Protein AF-A0A9D7GPW8-F1 (afdb_monomer_lite)

Radius of gyration: 33.9 Å; chains: 1; bounding box: 67×49×95 Å

Sequence (248 aa):
MFFQNRIELQQKDKFFIRAYATNENAGDSYDAYFTALLLERSAKGDVDWGTDYFTNYSTQGVPIIRNLPGYPTYVFDPENPDGYQQYLDSITDFLTDYTSLIDSLHNNAENYANNESVSPGQHAFYLPGTAVFDSAFNYITTHESYAEGGSKFYDKSALYHLHGEYKFTPGFMDIVVGANYRMYRPNSHGTIFSDTNDVKITNSEFGVYGGLEKRFLDSLLKINATLRVDKNENFDVLFFRPFQQCTL

Structure (mmCIF, N/CA/C/O backbone):
data_AF-A0A9D7GPW8-F1
#
_entry.id   AF-A0A9D7GPW8-F1
#
loop_
_atom_site.group_PDB
_atom_site.id
_atom_site.type_symbol
_atom_site.label_atom_id
_atom_site.label_alt_id
_atom_site.label_comp_id
_atom_site.label_asym_id
_atom_site.label_entity_id
_atom_site.label_seq_id
_atom_site.pdbx_PDB_ins_code
_atom_site.Cartn_x
_atom_site.Cartn_y
_atom_site.Cartn_z
_atom_site.occupancy
_atom_site.B_iso_or_equiv
_atom_site.auth_seq_id
_atom_site.auth_comp_id
_atom_site.auth_asym_id
_atom_site.auth_atom_id
_atom_site.pdbx_PDB_model_num
ATOM 1 N N . MET A 1 1 ? 3.030 -2.977 18.694 1.00 73.31 1 MET A N 1
ATOM 2 C CA . MET A 1 1 ? 2.789 -3.623 19.999 1.00 73.31 1 MET A CA 1
ATOM 3 C C . MET A 1 1 ? 1.343 -3.401 20.417 1.00 73.31 1 MET A C 1
ATOM 5 O O . MET A 1 1 ? 0.894 -2.265 20.454 1.00 73.31 1 MET A O 1
ATOM 9 N N . PHE A 1 2 ? 0.630 -4.485 20.712 1.00 83.38 2 PHE A N 1
ATOM 10 C CA . PHE A 1 2 ? -0.750 -4.475 21.196 1.00 83.38 2 PHE A CA 1
ATOM 11 C C . PHE A 1 2 ? -0.743 -4.864 22.674 1.00 83.38 2 PHE A C 1
ATOM 13 O O . PHE A 1 2 ? -0.135 -5.874 23.035 1.00 83.38 2 PHE A O 1
ATOM 20 N N . PHE A 1 3 ? -1.387 -4.077 23.534 1.00 87.12 3 PHE A N 1
ATOM 21 C CA . PHE A 1 3 ? -1.462 -4.370 24.962 1.00 87.12 3 PHE A CA 1
ATOM 22 C C . PHE A 1 3 ? -2.894 -4.280 25.470 1.00 87.12 3 PHE A C 1
ATOM 24 O O . PHE A 1 3 ? -3.550 -3.253 25.313 1.00 87.12 3 PHE A O 1
ATOM 31 N N . GLN A 1 4 ? -3.355 -5.339 26.136 1.00 89.12 4 GLN A N 1
ATOM 32 C CA . GLN A 1 4 ? -4.698 -5.418 26.694 1.00 89.12 4 GLN A CA 1
ATOM 33 C C . GLN A 1 4 ? -4.640 -5.708 28.194 1.00 89.12 4 GLN A C 1
ATOM 35 O O . GLN A 1 4 ? -4.184 -6.766 28.622 1.00 89.12 4 GLN A O 1
ATOM 40 N N . ASN A 1 5 ? -5.156 -4.779 28.997 1.00 90.94 5 ASN A N 1
ATOM 41 C CA . ASN A 1 5 ? -5.371 -4.978 30.429 1.00 90.94 5 ASN A CA 1
ATOM 42 C C . ASN A 1 5 ? -6.816 -5.387 30.673 1.00 90.94 5 ASN A C 1
ATOM 44 O O . ASN A 1 5 ? -7.727 -4.809 30.077 1.00 90.94 5 ASN A O 1
ATOM 48 N N . ARG A 1 6 ? -7.025 -6.331 31.594 1.00 94.50 6 ARG A N 1
ATOM 49 C CA . ARG A 1 6 ? -8.352 -6.736 32.060 1.00 94.50 6 ARG A CA 1
ATOM 50 C C . ARG A 1 6 ? -8.399 -6.735 33.580 1.00 94.50 6 ARG A C 1
ATOM 52 O O . ARG A 1 6 ? -7.598 -7.409 34.220 1.00 94.50 6 ARG A O 1
ATOM 59 N N . ILE A 1 7 ? -9.392 -6.051 34.133 1.00 94.62 7 ILE A N 1
ATOM 60 C CA . ILE A 1 7 ? -9.764 -6.129 35.547 1.00 94.62 7 ILE A CA 1
ATOM 61 C C . ILE A 1 7 ? -11.185 -6.674 35.611 1.00 94.62 7 ILE A C 1
ATOM 63 O O . ILE A 1 7 ? -12.059 -6.201 34.890 1.00 94.62 7 ILE A O 1
ATOM 67 N N . GLU A 1 8 ? -11.417 -7.678 36.450 1.00 95.75 8 GLU A N 1
ATOM 68 C CA . GLU A 1 8 ? -12.723 -8.316 36.591 1.00 95.75 8 GLU A CA 1
ATOM 69 C C . GLU A 1 8 ? -13.011 -8.630 38.057 1.00 95.75 8 GLU A C 1
ATOM 71 O O . GLU A 1 8 ? -12.199 -9.245 38.745 1.00 95.75 8 GLU A O 1
ATOM 76 N N . LEU A 1 9 ? -14.184 -8.206 38.517 1.00 96.00 9 LEU A N 1
ATOM 77 C CA . LEU A 1 9 ? -14.758 -8.564 39.803 1.00 96.00 9 LEU A CA 1
ATOM 78 C C . LEU A 1 9 ? -16.031 -9.359 39.535 1.00 96.00 9 LEU A C 1
ATOM 80 O O . LEU A 1 9 ? -16.933 -8.857 38.868 1.00 96.00 9 LEU A O 1
ATOM 84 N N . GLN A 1 10 ? -16.129 -10.575 40.066 1.00 96.56 10 GLN A N 1
ATOM 85 C CA . GLN A 1 10 ? -17.298 -11.418 39.839 1.00 96.56 10 GLN A CA 1
ATOM 86 C C . GLN A 1 10 ? -17.705 -12.218 41.070 1.00 96.56 10 GLN A C 1
ATOM 88 O O . GLN A 1 10 ? -16.871 -12.652 41.865 1.00 96.56 10 GLN A O 1
ATOM 93 N N . GLN A 1 11 ? -19.004 -12.477 41.161 1.00 95.44 11 GLN A N 1
ATOM 94 C CA . GLN A 1 11 ? -19.570 -13.537 41.973 1.00 95.44 11 GLN A CA 1
ATOM 95 C C . GLN A 1 11 ? -20.266 -14.527 41.044 1.00 95.44 11 GLN A C 1
ATOM 97 O O . GLN A 1 11 ? -21.165 -14.157 40.283 1.00 95.44 11 GLN A O 1
ATOM 102 N N . LYS A 1 12 ? -19.870 -15.798 41.152 1.00 91.69 12 LYS A N 1
ATOM 103 C CA . LYS A 1 12 ? -20.431 -16.881 40.346 1.00 91.69 12 LYS A CA 1
ATOM 104 C C . LYS A 1 12 ? -21.961 -16.885 40.437 1.00 91.69 12 LYS A C 1
ATOM 106 O O . LYS A 1 12 ? -22.516 -16.769 41.529 1.00 91.69 12 LYS A O 1
ATOM 111 N N . ASP A 1 13 ? -22.605 -16.987 39.276 1.00 86.94 13 ASP A N 1
ATOM 112 C CA . ASP A 1 13 ? -24.060 -17.056 39.103 1.00 86.94 13 ASP A CA 1
ATOM 113 C C . ASP A 1 13 ? -24.849 -15.841 39.631 1.00 86.94 13 ASP A C 1
ATOM 115 O O . ASP A 1 13 ? -26.073 -15.916 39.749 1.00 86.94 13 ASP A O 1
ATOM 119 N N . LYS A 1 14 ? -24.180 -14.715 39.932 1.00 93.56 14 LYS A N 1
ATOM 120 C CA . LYS A 1 14 ? -24.835 -13.527 40.498 1.00 93.56 14 LYS A CA 1
ATOM 121 C C . LYS A 1 14 ? -24.467 -12.220 39.815 1.00 93.56 14 LYS A C 1
ATOM 123 O O . LYS A 1 14 ? -25.369 -11.470 39.469 1.00 93.56 14 LYS A O 1
ATOM 128 N N . PHE A 1 15 ? -23.187 -11.908 39.638 1.00 96.19 15 PHE A N 1
ATOM 129 C CA . PHE A 1 15 ? -22.798 -10.673 38.955 1.00 96.19 15 PHE A CA 1
ATOM 130 C C . PHE A 1 15 ? -21.364 -10.722 38.445 1.00 96.19 15 PHE A C 1
ATOM 132 O O . PHE A 1 15 ? -20.526 -11.447 38.985 1.00 96.19 15 PHE A O 1
ATOM 139 N N . PHE A 1 16 ? -21.064 -9.867 37.474 1.00 97.25 16 PHE A N 1
ATOM 140 C CA . PHE A 1 16 ? -19.697 -9.477 37.161 1.00 97.25 16 PHE A CA 1
ATOM 141 C C . PHE A 1 16 ? -19.625 -7.992 36.816 1.00 97.25 16 PHE A C 1
ATOM 143 O O . PHE A 1 16 ? -20.585 -7.393 36.336 1.00 97.25 16 PHE A O 1
ATOM 150 N N . ILE A 1 17 ? -18.457 -7.407 37.042 1.00 96.19 17 ILE A N 1
ATOM 151 C CA . ILE A 1 17 ? -18.047 -6.109 36.520 1.00 96.19 17 ILE A CA 1
ATOM 152 C C . ILE A 1 17 ? -16.662 -6.310 35.930 1.00 96.19 17 ILE A C 1
ATOM 154 O O . ILE A 1 17 ? -15.763 -6.809 36.607 1.00 96.19 17 ILE A O 1
ATOM 158 N N . ARG A 1 18 ? -16.478 -5.919 34.674 1.00 96.19 18 ARG A N 1
ATOM 159 C CA . ARG A 1 18 ? -15.200 -6.029 33.982 1.00 96.19 18 ARG A CA 1
ATOM 160 C C . ARG A 1 18 ? -14.845 -4.747 33.261 1.00 96.19 18 ARG A C 1
ATOM 162 O O . ARG A 1 18 ? -15.696 -4.120 32.635 1.00 96.19 18 ARG A O 1
ATOM 169 N N . ALA A 1 19 ? -13.573 -4.401 33.321 1.00 95.56 19 ALA A N 1
ATOM 170 C CA . ALA A 1 19 ? -12.991 -3.290 32.602 1.00 95.56 19 ALA A CA 1
ATOM 171 C C . ALA A 1 19 ? -11.830 -3.793 31.746 1.00 95.56 19 ALA A C 1
ATOM 173 O O . ALA A 1 19 ? -11.003 -4.590 32.198 1.00 95.56 19 ALA A O 1
ATOM 174 N N . TYR A 1 20 ? -11.769 -3.297 30.519 1.00 93.56 20 TYR A N 1
ATOM 175 C CA . TYR A 1 20 ? -10.702 -3.533 29.571 1.00 93.56 20 TYR A CA 1
ATOM 176 C C . TYR A 1 20 ? -10.107 -2.217 29.113 1.00 93.56 20 TYR A C 1
ATOM 178 O O . TYR A 1 20 ? -10.838 -1.267 28.829 1.00 93.56 20 TYR A O 1
ATOM 186 N N . ALA A 1 21 ? -8.788 -2.199 28.981 1.00 93.19 21 ALA A N 1
ATOM 187 C CA . ALA A 1 21 ? -8.069 -1.141 28.296 1.00 93.19 21 ALA A CA 1
ATOM 188 C C . ALA A 1 21 ? -7.142 -1.788 27.275 1.00 93.19 21 ALA A C 1
ATOM 190 O O . ALA A 1 21 ? -6.208 -2.500 27.652 1.00 93.19 21 ALA A O 1
ATOM 191 N N . THR A 1 22 ? -7.425 -1.544 26.005 1.00 91.81 22 THR A N 1
ATOM 192 C CA . THR A 1 22 ? -6.611 -1.980 24.877 1.00 91.81 22 THR A CA 1
ATOM 193 C C . THR A 1 22 ? -5.880 -0.766 24.340 1.00 91.81 22 THR A C 1
ATOM 195 O O . THR A 1 22 ? -6.509 0.256 24.087 1.00 91.81 22 THR A O 1
ATOM 198 N N . ASN A 1 23 ? -4.565 -0.862 24.201 1.00 91.31 23 ASN A N 1
ATOM 199 C CA . ASN A 1 23 ? -3.745 0.176 23.597 1.00 91.31 23 ASN A CA 1
ATOM 200 C C . ASN A 1 23 ? -2.962 -0.441 22.447 1.00 91.31 23 ASN A C 1
ATOM 202 O O . ASN A 1 23 ? -2.364 -1.513 22.593 1.00 91.31 23 ASN A O 1
ATOM 206 N N . GLU A 1 24 ? -2.961 0.261 21.330 1.00 86.69 24 GLU A N 1
ATOM 207 C CA . GLU A 1 24 ? -2.242 -0.099 20.122 1.00 86.69 24 GLU A CA 1
ATOM 208 C C . GLU A 1 24 ? -1.081 0.873 19.937 1.00 86.69 24 GLU A C 1
ATOM 210 O O . GLU A 1 24 ? -1.129 2.026 20.363 1.00 86.69 24 GLU A O 1
ATOM 215 N N . ASN A 1 25 ? 0.024 0.367 19.401 1.00 88.38 25 ASN A N 1
ATOM 216 C CA . ASN A 1 25 ? 1.180 1.171 19.040 1.00 88.38 25 ASN A CA 1
ATOM 217 C C . ASN A 1 25 ? 1.844 0.544 17.815 1.00 88.38 25 ASN A C 1
ATOM 219 O O . ASN A 1 25 ? 2.437 -0.530 17.936 1.00 88.38 25 ASN A O 1
ATOM 223 N N . ALA A 1 26 ? 1.768 1.190 16.657 1.00 84.50 26 ALA A N 1
ATOM 224 C CA . ALA A 1 26 ? 2.384 0.699 15.425 1.00 84.50 26 ALA A CA 1
ATOM 225 C C . ALA A 1 26 ? 3.922 0.612 15.498 1.00 84.50 26 ALA A C 1
ATOM 227 O O . ALA A 1 26 ? 4.522 -0.156 14.749 1.00 84.50 26 ALA A O 1
ATOM 228 N N . GL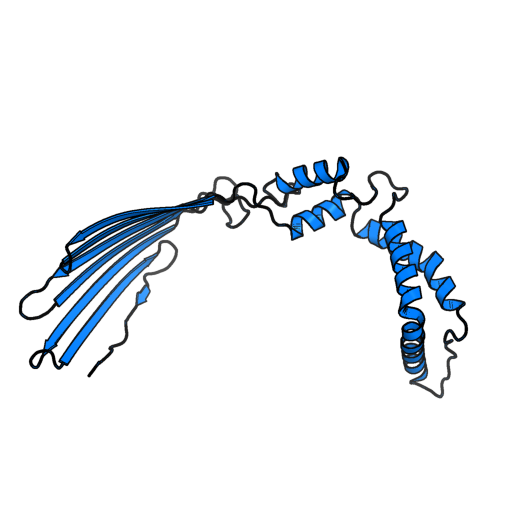Y A 1 27 ? 4.572 1.318 16.429 1.00 86.88 27 GLY A N 1
ATOM 229 C CA . GLY A 1 27 ? 6.032 1.365 16.518 1.00 86.88 27 GLY A CA 1
ATOM 230 C C . GLY A 1 27 ? 6.649 1.916 15.230 1.00 86.88 27 GLY A C 1
ATOM 231 O O . GLY A 1 27 ? 6.203 2.948 14.735 1.00 86.88 27 GLY A O 1
ATOM 232 N N . ASP A 1 28 ? 7.633 1.198 14.691 1.00 86.25 28 ASP A N 1
ATOM 233 C CA . ASP A 1 28 ? 8.331 1.538 13.442 1.00 86.25 28 ASP A CA 1
ATOM 234 C C . ASP A 1 28 ? 7.725 0.820 12.223 1.00 86.25 28 ASP A C 1
ATOM 236 O O . ASP A 1 28 ? 8.421 0.508 11.259 1.00 86.25 28 ASP A O 1
ATOM 240 N N . SER A 1 29 ? 6.432 0.487 12.278 1.00 88.81 29 SER A N 1
ATOM 241 C CA . SER A 1 29 ? 5.749 -0.132 11.138 1.00 88.81 29 SER A CA 1
ATOM 242 C C . SER A 1 29 ? 5.638 0.858 9.979 1.00 88.81 29 SER A C 1
ATOM 244 O O . SER A 1 29 ? 5.459 2.058 10.180 1.00 88.81 29 SER A O 1
ATOM 246 N N . TYR A 1 30 ? 5.705 0.346 8.757 1.00 89.75 30 TYR A N 1
ATOM 247 C CA . TYR A 1 30 ? 5.574 1.114 7.521 1.00 89.75 30 TYR A CA 1
ATOM 248 C C . TYR A 1 30 ? 4.927 0.246 6.440 1.00 89.75 30 TYR A C 1
ATOM 250 O O . TYR A 1 30 ? 4.894 -0.984 6.552 1.00 89.75 30 TYR A O 1
ATOM 258 N N . ASP A 1 31 ? 4.409 0.880 5.393 1.00 88.75 31 ASP A N 1
ATOM 259 C CA . ASP A 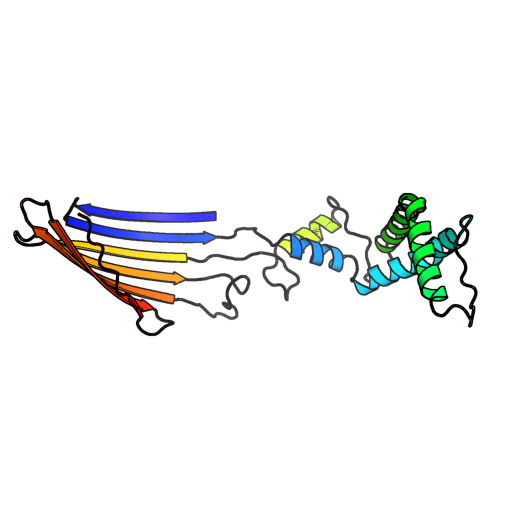1 31 ? 3.854 0.173 4.242 1.00 88.75 31 ASP A CA 1
ATOM 260 C C . ASP A 1 31 ? 4.954 -0.177 3.233 1.00 88.75 31 ASP A C 1
ATOM 262 O O . ASP A 1 31 ? 5.473 0.689 2.531 1.00 88.75 31 ASP A O 1
ATOM 266 N N . ALA A 1 32 ? 5.287 -1.465 3.138 1.00 90.00 32 ALA A N 1
ATOM 267 C CA . ALA A 1 32 ? 6.369 -1.944 2.283 1.00 90.00 32 ALA A CA 1
ATOM 268 C C . ALA A 1 32 ? 6.150 -1.676 0.781 1.00 90.00 32 ALA A C 1
ATOM 270 O O . ALA A 1 32 ? 7.125 -1.469 0.058 1.00 90.00 32 ALA A O 1
ATOM 271 N N . TYR A 1 33 ? 4.901 -1.672 0.303 1.00 88.81 33 TYR A N 1
ATOM 272 C CA . TYR A 1 33 ? 4.597 -1.402 -1.103 1.00 88.81 33 TYR A CA 1
ATOM 273 C C . TYR A 1 33 ? 4.837 0.072 -1.428 1.00 88.81 33 TYR A C 1
ATOM 275 O O . TYR A 1 33 ? 5.549 0.391 -2.381 1.00 88.81 33 TYR A O 1
ATOM 283 N N . PHE A 1 34 ? 4.320 0.975 -0.594 1.00 86.62 34 PHE A N 1
ATOM 284 C CA . PHE A 1 34 ? 4.573 2.404 -0.763 1.00 86.62 34 PHE A CA 1
ATOM 285 C C . PHE A 1 34 ? 6.049 2.752 -0.576 1.00 86.62 34 PHE A C 1
ATOM 287 O O . PHE A 1 34 ? 6.572 3.561 -1.340 1.00 86.62 34 PHE A O 1
ATOM 294 N N . THR A 1 35 ? 6.743 2.124 0.380 1.00 91.00 35 THR A N 1
ATOM 295 C CA . THR A 1 35 ? 8.191 2.306 0.538 1.00 91.00 35 THR A CA 1
ATOM 296 C C . THR A 1 35 ? 8.939 1.948 -0.744 1.00 91.00 35 THR A C 1
ATOM 298 O O . THR A 1 35 ? 9.798 2.715 -1.171 1.00 91.00 35 THR A O 1
ATOM 301 N N . ALA A 1 36 ? 8.603 0.822 -1.384 1.00 89.88 36 ALA A N 1
ATOM 302 C CA . ALA A 1 36 ? 9.244 0.402 -2.629 1.00 89.88 36 ALA A CA 1
ATOM 303 C C . ALA A 1 36 ? 9.006 1.401 -3.773 1.00 89.88 36 ALA A C 1
ATOM 305 O O . ALA A 1 36 ? 9.958 1.798 -4.440 1.00 89.88 36 ALA A O 1
ATOM 306 N N . LEU A 1 37 ? 7.767 1.873 -3.947 1.00 89.06 37 LEU A N 1
ATOM 307 C CA . LEU A 1 37 ? 7.437 2.878 -4.965 1.00 89.06 37 LEU A CA 1
ATOM 308 C C . LEU A 1 37 ? 8.163 4.208 -4.739 1.00 89.06 37 LEU A C 1
ATOM 310 O O . LEU A 1 37 ? 8.643 4.832 -5.682 1.00 89.06 37 LEU A O 1
ATOM 314 N N . LEU A 1 38 ? 8.222 4.671 -3.488 1.00 89.56 38 LEU A N 1
ATOM 315 C CA . LEU A 1 38 ? 8.910 5.914 -3.141 1.00 89.56 38 LEU A CA 1
ATOM 316 C C . LEU A 1 38 ? 10.423 5.785 -3.342 1.00 89.56 38 LEU A C 1
ATOM 318 O O . LEU A 1 38 ? 11.046 6.727 -3.822 1.00 89.56 38 LEU A O 1
ATOM 322 N N . LEU A 1 39 ? 11.003 4.622 -3.034 1.00 90.31 39 LEU A N 1
ATOM 323 C CA . LEU A 1 39 ? 12.410 4.333 -3.304 1.00 90.31 39 LEU A CA 1
ATOM 324 C C . LEU A 1 39 ? 12.719 4.383 -4.801 1.00 90.31 39 LEU A C 1
ATOM 326 O O . LEU A 1 39 ? 13.653 5.073 -5.201 1.00 90.31 39 LEU A O 1
ATOM 330 N N . GLU A 1 40 ? 11.921 3.703 -5.623 1.00 87.88 40 GLU A N 1
ATOM 331 C CA . GLU A 1 40 ? 12.071 3.701 -7.081 1.00 87.88 40 GLU A CA 1
ATOM 332 C C . GLU A 1 40 ? 12.027 5.132 -7.637 1.00 87.88 40 GLU A C 1
ATOM 334 O O . GLU A 1 40 ? 12.973 5.597 -8.278 1.00 87.88 40 GLU A O 1
ATOM 339 N N . ARG A 1 41 ? 10.983 5.878 -7.264 1.00 87.44 41 ARG A N 1
ATOM 340 C CA . ARG A 1 41 ? 10.759 7.261 -7.707 1.00 87.44 41 ARG A CA 1
ATOM 341 C C . ARG A 1 41 ? 11.791 8.254 -7.200 1.00 87.44 41 ARG A C 1
ATOM 343 O O . ARG A 1 41 ? 12.011 9.276 -7.846 1.00 87.44 41 ARG A O 1
ATOM 350 N N . SER A 1 42 ? 12.403 7.984 -6.047 1.00 86.06 42 SER A N 1
ATOM 351 C CA . SER A 1 42 ? 13.457 8.839 -5.496 1.00 86.06 42 SER A CA 1
ATOM 352 C C . SER A 1 42 ? 14.754 8.766 -6.304 1.00 86.06 42 SER A C 1
ATOM 354 O O . SER A 1 42 ? 15.484 9.754 -6.363 1.00 86.06 42 SER A O 1
ATOM 356 N N . ALA A 1 43 ? 15.017 7.634 -6.966 1.00 86.94 43 ALA A N 1
ATOM 357 C CA . ALA A 1 43 ? 16.158 7.488 -7.860 1.00 86.94 43 ALA A CA 1
ATOM 358 C C . ALA A 1 43 ? 15.883 8.125 -9.230 1.00 86.94 43 ALA A C 1
ATOM 360 O O . ALA A 1 43 ? 16.683 8.926 -9.722 1.00 86.94 43 ALA A O 1
ATOM 361 N N . LYS A 1 44 ? 14.746 7.785 -9.846 1.00 88.00 44 LYS A N 1
ATOM 362 C CA . LYS A 1 44 ? 14.335 8.303 -11.155 1.00 88.00 44 LYS A CA 1
ATOM 363 C C . LYS A 1 44 ? 12.811 8.273 -11.266 1.00 88.00 44 LYS A C 1
ATOM 365 O O . LYS A 1 44 ? 12.182 7.294 -10.884 1.00 88.00 44 LYS A O 1
ATOM 370 N N . GLY A 1 45 ? 12.210 9.336 -11.798 1.00 87.62 45 GLY A N 1
ATOM 371 C CA . GLY A 1 45 ? 10.759 9.384 -11.986 1.00 87.62 45 GLY A CA 1
ATOM 372 C C . GLY A 1 45 ? 10.273 8.404 -13.059 1.00 87.62 45 GLY A C 1
ATOM 373 O O . GLY A 1 45 ? 10.961 8.184 -14.055 1.00 87.62 45 GLY A O 1
ATOM 374 N N . ASP A 1 46 ? 9.054 7.881 -12.898 1.00 89.44 46 ASP A N 1
ATOM 375 C CA . ASP A 1 46 ? 8.449 6.862 -13.775 1.00 89.44 46 ASP A CA 1
ATOM 376 C C . ASP A 1 46 ? 8.517 7.229 -15.273 1.00 89.44 46 ASP A C 1
ATOM 378 O O . ASP A 1 46 ? 8.803 6.390 -16.126 1.00 89.44 46 ASP A O 1
ATOM 382 N N . VAL A 1 47 ? 8.265 8.503 -15.603 1.00 89.44 47 VAL A N 1
ATOM 383 C CA . VAL A 1 47 ? 8.273 9.004 -16.990 1.00 89.44 47 VAL A CA 1
ATOM 384 C C . VAL A 1 47 ? 9.678 8.972 -17.582 1.00 89.44 47 VAL A C 1
ATOM 386 O O . VAL A 1 47 ? 9.857 8.578 -18.736 1.00 89.44 47 VAL A O 1
ATOM 389 N N . ASP A 1 48 ? 10.669 9.372 -16.795 1.00 88.44 48 ASP A N 1
ATOM 390 C CA . ASP A 1 48 ? 12.058 9.425 -17.229 1.00 88.44 48 ASP A CA 1
ATOM 391 C C . ASP A 1 48 ? 12.616 8.013 -17.407 1.00 88.44 48 ASP A C 1
ATOM 393 O O . ASP A 1 48 ? 13.171 7.697 -18.459 1.00 88.44 48 ASP A O 1
ATOM 397 N N . TRP A 1 49 ? 12.385 7.137 -16.423 1.00 91.06 49 TRP A N 1
ATOM 398 C CA . TRP A 1 49 ? 12.778 5.732 -16.503 1.00 91.06 49 TRP A CA 1
ATOM 399 C C . TRP A 1 49 ? 12.129 5.043 -17.707 1.00 91.06 49 TRP A C 1
ATOM 401 O O . TRP A 1 49 ? 12.813 4.402 -18.507 1.00 91.06 49 TRP A O 1
ATOM 411 N N . GLY A 1 50 ? 10.819 5.237 -17.900 1.00 92.19 50 GLY A N 1
ATOM 412 C CA . GLY A 1 50 ? 10.089 4.673 -19.034 1.00 92.19 50 GLY A CA 1
ATOM 413 C C . GLY A 1 50 ? 10.589 5.197 -20.382 1.00 92.19 50 GLY A C 1
ATOM 414 O O . GLY A 1 50 ? 10.665 4.439 -21.350 1.00 92.19 50 GLY A O 1
ATOM 415 N N . THR A 1 51 ? 10.984 6.471 -20.446 1.00 91.50 51 THR A N 1
ATOM 416 C CA . THR A 1 51 ? 11.563 7.077 -21.653 1.00 91.50 51 THR A CA 1
ATOM 417 C C . THR A 1 51 ? 12.928 6.479 -21.978 1.00 91.50 51 THR A C 1
ATOM 419 O O . THR A 1 51 ? 13.169 6.119 -23.134 1.00 91.50 51 THR A O 1
ATOM 422 N N . ASP A 1 52 ? 13.803 6.327 -20.982 1.00 90.81 52 ASP A N 1
ATOM 423 C CA . ASP A 1 52 ? 15.120 5.704 -21.146 1.00 90.81 52 ASP A CA 1
ATOM 424 C C . ASP A 1 52 ? 14.992 4.257 -21.623 1.00 90.81 52 ASP A C 1
ATOM 426 O O . ASP A 1 52 ? 15.622 3.860 -22.610 1.00 90.81 52 ASP A O 1
ATOM 430 N N . TYR A 1 53 ? 14.125 3.493 -20.958 1.00 94.50 53 TYR A N 1
ATOM 431 C CA . TYR A 1 53 ? 13.829 2.109 -21.295 1.00 94.50 53 TYR A CA 1
ATOM 432 C C . TYR A 1 53 ? 13.335 1.986 -22.735 1.00 94.50 53 TYR A C 1
ATOM 434 O O . TYR A 1 53 ? 13.906 1.250 -23.543 1.00 94.50 53 TYR A O 1
ATOM 442 N N . PHE A 1 54 ? 12.285 2.738 -23.080 1.00 95.25 54 PHE A N 1
ATOM 443 C CA . PHE A 1 54 ? 11.671 2.682 -24.401 1.00 95.25 54 PHE A CA 1
ATOM 444 C C . PHE A 1 54 ? 12.657 3.096 -25.492 1.00 95.25 54 PHE A C 1
ATOM 446 O O . PHE A 1 54 ? 12.723 2.452 -26.541 1.00 95.25 54 PHE A O 1
ATOM 453 N N . THR A 1 55 ? 13.445 4.145 -25.246 1.00 93.62 55 THR A N 1
ATOM 454 C CA . THR A 1 55 ? 14.450 4.636 -26.192 1.00 93.62 55 THR A CA 1
ATOM 455 C C . THR A 1 55 ? 15.528 3.586 -26.427 1.00 93.62 55 THR A C 1
ATOM 457 O O . THR A 1 55 ? 15.854 3.292 -27.579 1.00 93.62 55 THR A O 1
ATOM 460 N N . ASN A 1 56 ? 16.056 2.972 -25.366 1.00 94.25 56 ASN A N 1
ATOM 461 C CA . ASN A 1 56 ? 17.059 1.923 -25.498 1.00 94.25 56 ASN A CA 1
ATOM 462 C C . ASN A 1 56 ? 16.492 0.693 -26.223 1.00 94.25 56 ASN A C 1
ATOM 464 O O . ASN A 1 56 ? 17.046 0.277 -27.241 1.00 94.25 56 ASN A O 1
ATOM 468 N N . TYR A 1 57 ? 15.341 0.177 -25.786 1.00 96.50 57 TYR A N 1
ATOM 469 C CA . TYR A 1 57 ? 14.715 -0.994 -26.401 1.00 96.50 57 TYR A CA 1
ATOM 470 C C . TYR A 1 57 ? 14.390 -0.761 -27.884 1.00 96.50 57 TYR A C 1
ATOM 472 O O . TYR A 1 57 ? 14.665 -1.611 -28.732 1.00 96.50 57 TYR A O 1
ATOM 480 N N . SER A 1 58 ? 13.870 0.418 -28.227 1.00 96.94 58 SER A N 1
ATOM 481 C CA . SER A 1 58 ? 13.519 0.767 -29.608 1.00 96.94 58 SER A CA 1
ATOM 482 C C . SER A 1 58 ? 14.739 0.962 -30.509 1.00 96.94 58 SER A C 1
ATOM 484 O O . SER A 1 58 ? 14.675 0.641 -31.694 1.00 96.94 58 SER A O 1
ATOM 486 N N . THR A 1 59 ? 15.845 1.496 -29.983 1.00 95.25 59 THR A N 1
ATOM 487 C CA . THR A 1 59 ? 17.040 1.809 -30.789 1.00 95.25 59 THR A CA 1
ATOM 488 C C . THR A 1 59 ? 18.052 0.672 -30.848 1.00 95.25 59 THR A C 1
ATOM 490 O O . THR A 1 59 ? 18.748 0.550 -31.851 1.00 95.25 59 THR A O 1
ATOM 493 N N . GLN A 1 60 ? 18.130 -0.163 -29.810 1.00 95.12 60 GLN A N 1
ATOM 494 C CA . GLN A 1 60 ? 19.075 -1.278 -29.721 1.00 95.12 60 GLN A CA 1
ATOM 495 C C . GLN A 1 60 ? 18.380 -2.630 -29.915 1.00 95.12 60 GLN A C 1
ATOM 497 O O . GLN A 1 60 ? 18.845 -3.451 -30.701 1.00 95.12 60 GLN A O 1
ATOM 502 N N . GLY A 1 61 ? 17.243 -2.857 -29.251 1.00 96.44 61 GLY A N 1
ATOM 503 C CA . GLY A 1 61 ? 16.543 -4.146 -29.257 1.00 96.44 61 GLY A CA 1
ATOM 504 C C . GLY A 1 61 ? 15.761 -4.425 -30.540 1.00 96.44 61 GLY A C 1
ATOM 505 O O . GLY A 1 61 ? 15.988 -5.436 -31.204 1.00 96.44 61 GLY A O 1
ATOM 506 N N . VAL A 1 62 ? 14.865 -3.517 -30.936 1.00 95.81 62 VAL A N 1
ATOM 507 C CA . VAL A 1 62 ? 14.000 -3.705 -32.118 1.00 95.81 62 VAL A CA 1
ATOM 508 C C . VAL A 1 62 ? 14.793 -3.993 -33.407 1.00 95.81 62 VAL A C 1
ATOM 510 O O . VAL A 1 62 ? 14.387 -4.895 -34.146 1.00 95.81 62 VAL A O 1
ATOM 513 N N . PRO A 1 63 ? 15.923 -3.317 -33.709 1.00 97.69 63 PRO A N 1
ATOM 514 C CA . PRO A 1 63 ? 16.724 -3.646 -34.888 1.00 97.69 63 PRO A CA 1
ATOM 515 C C . PRO A 1 63 ? 17.311 -5.059 -34.864 1.00 97.69 63 PRO A C 1
ATOM 517 O O . PRO A 1 63 ? 17.403 -5.687 -35.916 1.00 97.69 63 PRO A O 1
ATOM 520 N N . ILE A 1 64 ? 17.681 -5.579 -33.688 1.00 97.19 64 ILE A N 1
ATOM 521 C CA . ILE A 1 64 ? 18.171 -6.958 -33.547 1.00 97.19 64 ILE A CA 1
ATOM 522 C C . ILE A 1 64 ? 17.057 -7.935 -33.924 1.00 97.19 64 ILE A C 1
ATOM 524 O O . ILE A 1 64 ? 17.280 -8.800 -34.766 1.00 97.19 64 ILE A O 1
ATOM 528 N N . ILE A 1 65 ? 15.853 -7.750 -33.371 1.00 96.31 65 ILE A N 1
ATOM 529 C CA . ILE A 1 65 ? 14.692 -8.614 -33.639 1.00 96.31 65 ILE A CA 1
ATOM 530 C C . ILE A 1 65 ? 14.346 -8.616 -35.133 1.00 96.31 65 ILE A C 1
ATOM 532 O O . ILE A 1 65 ? 14.168 -9.675 -35.729 1.00 96.31 65 ILE A O 1
ATOM 536 N N . ARG A 1 66 ? 14.299 -7.437 -35.764 1.00 94.88 66 ARG A N 1
ATOM 537 C CA . ARG A 1 66 ? 13.957 -7.297 -37.191 1.00 94.88 66 ARG A CA 1
ATOM 538 C C . ARG A 1 66 ? 14.989 -7.903 -38.144 1.00 94.88 66 ARG A C 1
ATOM 540 O O . ARG A 1 66 ? 14.656 -8.169 -39.293 1.00 94.88 66 ARG A O 1
ATOM 547 N N . ASN A 1 67 ? 16.222 -8.105 -37.683 1.00 96.25 67 ASN A N 1
ATOM 548 C CA . ASN A 1 67 ? 17.296 -8.728 -38.457 1.00 96.25 67 ASN A CA 1
ATOM 549 C C . ASN A 1 67 ? 17.399 -10.246 -38.237 1.00 96.25 67 ASN A C 1
ATOM 551 O O . ASN A 1 67 ? 18.280 -10.885 -38.817 1.00 96.25 67 ASN A O 1
ATOM 555 N N . LEU A 1 68 ? 16.537 -10.835 -37.401 1.00 96.50 68 LEU A N 1
ATOM 556 C CA . LEU A 1 68 ? 16.540 -12.274 -37.172 1.00 96.50 68 LEU A CA 1
ATOM 557 C C . LEU A 1 68 ? 16.097 -13.041 -38.430 1.00 96.50 68 LEU A C 1
ATOM 559 O O . LEU A 1 68 ? 15.203 -12.591 -39.157 1.00 96.50 68 LEU A O 1
ATOM 563 N N . PRO A 1 69 ? 16.684 -14.223 -38.691 1.00 94.88 69 PRO A N 1
ATOM 564 C CA . PRO A 1 69 ? 16.245 -15.075 -39.787 1.00 94.88 69 PRO A CA 1
ATOM 565 C C . PRO A 1 69 ? 14.761 -15.423 -39.655 1.00 94.88 69 PRO A C 1
ATOM 567 O O . PRO A 1 69 ? 14.334 -15.923 -38.621 1.00 94.88 69 PRO A O 1
ATOM 570 N N . GLY A 1 70 ? 13.985 -15.186 -40.714 1.00 93.31 70 GLY A N 1
ATOM 571 C CA . GLY A 1 70 ? 12.560 -15.516 -40.734 1.00 93.31 70 GLY A CA 1
ATOM 572 C C . GLY A 1 70 ? 11.641 -14.478 -40.089 1.00 93.31 70 GLY A C 1
ATOM 573 O O . GLY A 1 70 ? 10.457 -14.771 -39.959 1.00 93.31 70 GLY A O 1
ATOM 574 N N . TYR A 1 71 ? 12.140 -13.284 -39.730 1.00 95.69 71 TYR A N 1
ATOM 575 C CA . TYR A 1 71 ? 11.283 -12.204 -39.234 1.00 95.69 71 TYR A CA 1
ATOM 576 C C . TYR A 1 71 ? 10.140 -11.918 -40.232 1.00 95.69 71 TYR A C 1
ATOM 578 O O . TYR A 1 71 ? 10.421 -11.603 -41.398 1.00 95.69 71 TYR A O 1
ATOM 586 N N . PRO A 1 72 ? 8.863 -12.035 -39.816 1.00 95.12 72 PRO A N 1
ATOM 587 C CA . PRO A 1 72 ? 7.732 -11.823 -40.708 1.00 95.12 72 PRO A CA 1
ATOM 588 C C . PRO A 1 72 ? 7.725 -10.414 -41.301 1.00 95.12 72 PRO A C 1
ATOM 590 O O . PRO A 1 72 ? 8.028 -9.427 -40.631 1.00 95.12 72 PRO A O 1
ATOM 593 N N . THR A 1 73 ? 7.336 -10.305 -42.569 1.00 92.44 73 THR A N 1
ATOM 594 C CA . THR A 1 73 ? 7.159 -9.016 -43.248 1.00 92.44 73 THR A CA 1
ATOM 595 C C . THR A 1 73 ? 5.731 -8.895 -43.746 1.00 92.44 73 THR A C 1
ATOM 597 O O . THR A 1 73 ? 5.142 -9.867 -44.217 1.00 92.44 73 THR A O 1
ATOM 600 N N . TYR A 1 74 ? 5.165 -7.698 -43.623 1.00 94.19 74 TYR A N 1
ATOM 601 C CA . TYR A 1 74 ? 3.824 -7.429 -44.116 1.00 94.19 74 TYR A CA 1
ATOM 602 C C . TYR A 1 74 ? 3.875 -6.965 -45.569 1.00 94.19 74 TYR A C 1
ATOM 604 O O . TYR A 1 74 ? 4.537 -5.976 -45.893 1.00 94.19 74 TYR A O 1
ATOM 612 N N . VAL A 1 75 ? 3.132 -7.654 -46.431 1.00 91.88 75 VAL A N 1
ATOM 613 C CA . VAL A 1 75 ? 2.857 -7.228 -47.804 1.00 91.88 75 VAL A CA 1
ATOM 614 C C . VAL A 1 75 ? 1.358 -6.989 -47.902 1.00 91.88 75 VAL A C 1
ATOM 616 O O . VAL A 1 75 ? 0.569 -7.886 -47.624 1.00 91.88 75 VAL A O 1
ATOM 619 N N . PHE A 1 76 ? 0.969 -5.766 -48.259 1.00 94.19 76 PHE A N 1
ATOM 620 C CA . PHE A 1 76 ? -0.440 -5.424 -48.421 1.00 94.19 76 PHE A CA 1
ATOM 621 C C . PHE A 1 76 ? -1.035 -6.170 -49.618 1.00 94.19 76 PHE A C 1
ATOM 623 O O . PHE A 1 76 ? -0.523 -6.056 -50.733 1.00 94.19 76 PHE A O 1
ATOM 630 N N . ASP A 1 77 ? -2.140 -6.869 -49.376 1.00 93.06 77 ASP A N 1
ATOM 631 C CA . ASP A 1 77 ? -2.929 -7.555 -50.390 1.00 93.06 77 ASP A CA 1
ATOM 632 C C . ASP A 1 77 ? -4.396 -7.097 -50.291 1.00 93.06 77 ASP A C 1
ATOM 634 O O . ASP A 1 77 ? -5.063 -7.394 -49.296 1.00 93.06 77 ASP A O 1
ATOM 638 N N . PRO A 1 78 ? -4.919 -6.360 -51.288 1.00 93.00 78 PRO A N 1
ATOM 639 C CA . PRO A 1 78 ? -6.299 -5.883 -51.271 1.00 93.00 78 PRO A CA 1
ATOM 640 C C . PRO A 1 78 ? -7.341 -7.008 -51.397 1.00 93.00 78 PRO A C 1
ATOM 642 O O . PRO A 1 78 ? -8.510 -6.762 -51.103 1.00 93.00 78 PRO A O 1
ATOM 645 N N . GLU A 1 79 ? -6.953 -8.214 -51.825 1.00 95.94 79 GLU A N 1
ATOM 646 C CA . GLU A 1 79 ? -7.842 -9.381 -51.919 1.00 95.94 79 GLU A CA 1
ATOM 647 C C . GLU A 1 79 ? -7.924 -10.168 -50.600 1.00 95.94 79 GLU A C 1
ATOM 649 O O . GLU A 1 79 ? -8.816 -11.002 -50.434 1.00 95.94 79 GLU A O 1
ATOM 654 N N . ASN A 1 80 ? -7.050 -9.861 -49.634 1.00 93.88 80 ASN A N 1
ATOM 655 C CA . ASN A 1 80 ? -7.017 -10.480 -48.313 1.00 93.88 80 ASN A CA 1
ATOM 656 C C . ASN A 1 80 ? -7.300 -9.445 -47.204 1.00 93.88 80 ASN A C 1
ATOM 658 O O . ASN A 1 80 ? -6.364 -8.895 -46.615 1.00 93.88 80 ASN A O 1
ATOM 662 N N . PRO A 1 81 ? -8.579 -9.184 -46.868 1.00 92.19 81 PRO A N 1
ATOM 663 C CA . PRO A 1 81 ? -8.940 -8.221 -45.824 1.00 92.19 81 PRO A CA 1
ATOM 664 C C . PRO A 1 81 ? -8.401 -8.595 -44.431 1.00 92.19 81 PRO A C 1
ATOM 666 O O . PRO A 1 81 ? -8.204 -7.704 -43.605 1.00 92.19 81 PRO A O 1
ATOM 669 N N . ASP A 1 82 ? -8.102 -9.876 -44.190 1.00 95.38 82 ASP A N 1
ATOM 670 C CA . ASP A 1 82 ? -7.561 -10.380 -42.921 1.00 95.38 82 ASP A CA 1
ATOM 671 C C . ASP A 1 82 ? -6.021 -10.418 -42.897 1.00 95.38 82 ASP A C 1
ATOM 673 O O . ASP A 1 82 ? -5.418 -10.767 -41.879 1.00 95.38 82 ASP A O 1
ATOM 677 N N . GLY A 1 83 ? -5.355 -10.044 -43.995 1.00 93.94 83 GLY A N 1
ATOM 678 C CA . GLY A 1 83 ? -3.906 -10.197 -44.154 1.00 93.94 83 GLY A CA 1
ATOM 679 C C . GLY A 1 83 ? -3.086 -9.454 -43.098 1.00 93.94 83 GLY A C 1
ATOM 680 O O . GLY A 1 83 ? -2.046 -9.945 -42.661 1.00 93.94 83 GLY A O 1
ATOM 681 N N . TYR A 1 84 ? -3.567 -8.300 -42.627 1.00 94.00 84 TYR A N 1
ATOM 682 C CA . TYR A 1 84 ? -2.908 -7.573 -41.539 1.00 94.00 84 TYR A CA 1
ATOM 683 C C . TYR A 1 84 ? -2.983 -8.330 -40.207 1.00 94.00 84 TYR A C 1
ATOM 685 O O . TYR A 1 84 ? -1.986 -8.393 -39.492 1.00 94.00 84 TYR A O 1
ATOM 693 N N . GLN A 1 85 ? -4.126 -8.949 -39.891 1.00 95.06 85 GLN A N 1
ATOM 694 C CA . GLN A 1 85 ? -4.272 -9.739 -38.668 1.00 95.06 85 GLN A CA 1
ATOM 695 C C . GLN A 1 85 ? -3.411 -11.007 -38.725 1.00 95.06 85 GLN A C 1
ATOM 697 O O . GLN A 1 85 ? -2.681 -11.278 -37.780 1.00 95.06 85 GLN A O 1
ATOM 702 N N . GLN A 1 86 ? -3.397 -11.715 -39.861 1.00 95.06 86 GLN A N 1
ATOM 703 C CA . GLN A 1 86 ? -2.523 -12.880 -40.068 1.00 95.06 86 GLN A CA 1
ATOM 704 C C . GLN A 1 86 ? -1.039 -12.523 -39.900 1.00 95.06 86 GLN A C 1
ATOM 706 O O . GLN A 1 86 ? -0.265 -13.295 -39.337 1.00 95.06 86 GLN A O 1
ATOM 711 N N . TYR A 1 87 ? -0.633 -11.332 -40.352 1.00 95.12 87 TYR A N 1
ATOM 712 C CA . TYR A 1 87 ? 0.712 -10.821 -40.108 1.00 95.12 87 TYR A CA 1
ATOM 713 C C . TYR A 1 87 ? 0.988 -10.598 -38.612 1.00 95.12 87 TYR A C 1
ATOM 715 O O . TYR A 1 87 ? 2.033 -11.035 -38.130 1.00 95.12 87 TYR A O 1
ATOM 723 N N . LEU A 1 88 ? 0.070 -9.981 -37.859 1.00 94.19 88 LEU A N 1
ATOM 724 C CA . LEU A 1 88 ? 0.222 -9.812 -36.406 1.00 94.19 88 LEU A CA 1
ATOM 725 C C . LEU A 1 88 ? 0.330 -11.158 -35.672 1.00 94.19 88 LEU A C 1
ATOM 727 O O . LEU A 1 88 ? 1.172 -11.305 -34.780 1.00 94.19 88 LEU A O 1
ATOM 731 N N . ASP A 1 89 ? -0.469 -12.143 -36.079 1.00 94.75 89 ASP A N 1
ATOM 732 C CA . ASP A 1 89 ? -0.427 -13.497 -35.524 1.00 94.75 89 ASP A CA 1
ATOM 733 C C . ASP A 1 89 ? 0.937 -14.147 -35.820 1.00 94.75 89 ASP A C 1
ATOM 735 O O . ASP A 1 89 ? 1.599 -14.644 -34.911 1.00 94.75 89 ASP A O 1
ATOM 739 N N . SER A 1 90 ? 1.441 -14.012 -37.055 1.00 95.12 90 SER A N 1
ATOM 740 C CA . SER A 1 90 ? 2.762 -14.531 -37.437 1.00 95.12 90 SER A CA 1
ATOM 741 C C . SER A 1 90 ? 3.922 -13.893 -36.664 1.00 95.12 90 SER A C 1
ATOM 743 O O . SER A 1 90 ? 4.906 -14.568 -36.369 1.00 95.12 90 SER A O 1
ATOM 745 N N . ILE A 1 91 ? 3.819 -12.606 -36.305 1.00 94.50 91 ILE A N 1
ATOM 746 C CA . ILE A 1 91 ? 4.802 -11.930 -35.447 1.00 94.50 91 ILE A CA 1
ATOM 747 C C . ILE A 1 91 ? 4.760 -12.528 -34.040 1.00 94.50 91 ILE A C 1
ATOM 749 O O . ILE A 1 91 ? 5.809 -12.781 -33.458 1.00 94.50 91 ILE A O 1
ATOM 753 N N . THR A 1 92 ? 3.568 -12.770 -33.497 1.00 92.56 92 THR A N 1
ATOM 754 C CA . THR A 1 92 ? 3.400 -13.344 -32.154 1.00 92.56 92 THR A CA 1
ATOM 755 C C . THR A 1 92 ? 3.990 -14.753 -32.075 1.00 92.56 92 THR A C 1
ATOM 757 O O . THR A 1 92 ? 4.776 -15.044 -31.168 1.00 92.56 92 THR A O 1
ATOM 760 N N . ASP A 1 93 ? 3.684 -15.597 -33.062 1.00 94.38 93 ASP A N 1
ATOM 761 C CA . ASP A 1 93 ? 4.242 -16.946 -33.171 1.00 94.38 93 ASP A CA 1
ATOM 762 C C . ASP A 1 93 ? 5.768 -16.896 -33.298 1.00 94.38 93 ASP A C 1
ATOM 764 O O . ASP A 1 93 ? 6.477 -17.546 -32.531 1.00 94.38 93 ASP A O 1
ATOM 768 N N . PHE A 1 94 ? 6.286 -16.043 -34.189 1.00 95.56 94 PHE A N 1
ATOM 769 C CA . PHE A 1 94 ? 7.723 -15.849 -34.371 1.00 95.56 94 PHE A CA 1
ATOM 770 C C . PHE A 1 94 ? 8.426 -15.445 -33.070 1.00 95.56 94 PHE A C 1
ATOM 772 O O . PHE A 1 94 ? 9.452 -16.017 -32.714 1.00 95.56 94 PHE A O 1
ATOM 779 N N . LEU A 1 95 ? 7.889 -14.468 -32.333 1.00 94.38 95 LEU A N 1
ATOM 780 C CA . LEU A 1 95 ? 8.515 -13.977 -31.102 1.00 94.38 95 LEU A CA 1
ATOM 781 C C . LEU A 1 95 ? 8.559 -15.042 -29.996 1.00 94.38 95 LEU A C 1
ATOM 783 O O . LEU A 1 95 ? 9.457 -14.997 -29.155 1.00 94.38 95 LEU A O 1
ATOM 787 N N . THR A 1 96 ? 7.654 -16.024 -30.016 1.00 94.69 96 THR A N 1
ATOM 788 C CA . THR A 1 96 ? 7.637 -17.122 -29.035 1.00 94.69 96 THR A CA 1
ATOM 789 C C . THR A 1 96 ? 8.920 -17.961 -29.100 1.00 94.69 96 THR A C 1
ATOM 791 O O . THR A 1 96 ? 9.483 -18.316 -28.059 1.00 94.69 96 THR A O 1
ATOM 794 N N . ASP A 1 97 ? 9.456 -18.179 -30.304 1.00 95.31 97 ASP A N 1
ATOM 795 C CA . ASP A 1 97 ? 10.704 -18.924 -30.524 1.00 95.31 97 ASP A CA 1
ATOM 796 C C . ASP A 1 97 ? 11.954 -18.165 -30.037 1.00 95.31 97 ASP A C 1
ATOM 798 O O . ASP A 1 97 ? 13.007 -18.763 -29.804 1.00 95.31 97 ASP A O 1
ATOM 802 N N . TYR A 1 98 ? 11.840 -16.847 -29.836 1.00 95.75 98 TYR A N 1
ATOM 803 C CA . TYR A 1 98 ? 12.933 -15.963 -29.423 1.00 95.75 98 TYR A CA 1
ATOM 804 C C . TYR A 1 98 ? 12.737 -15.356 -28.029 1.00 95.75 98 TYR A C 1
ATOM 806 O O . TYR A 1 98 ? 13.432 -14.401 -27.681 1.00 95.75 98 TYR A O 1
ATOM 814 N N . THR A 1 99 ? 11.850 -15.920 -27.207 1.00 95.31 99 THR A N 1
ATOM 815 C CA . THR A 1 99 ? 11.556 -15.453 -25.836 1.00 95.31 99 THR A CA 1
ATOM 816 C C . THR A 1 99 ? 12.812 -15.155 -25.016 1.00 95.31 99 THR A C 1
ATOM 818 O O . THR A 1 99 ? 12.962 -14.042 -24.526 1.00 95.31 99 THR A O 1
ATOM 821 N N . SER A 1 100 ? 13.790 -16.066 -24.964 1.00 96.94 100 SER A N 1
ATOM 822 C CA . SER A 1 100 ? 15.032 -15.829 -24.204 1.00 96.94 100 SER A CA 1
ATOM 823 C C . SER A 1 100 ? 15.874 -14.655 -24.727 1.00 96.94 100 SER A C 1
ATOM 825 O O . SER A 1 100 ? 16.537 -13.970 -23.948 1.00 96.94 100 SER A O 1
ATOM 827 N N . LEU A 1 101 ? 15.874 -14.410 -26.042 1.00 96.50 101 LEU A N 1
ATOM 828 C CA . LEU A 1 101 ? 16.545 -13.243 -26.619 1.00 96.50 101 LEU A CA 1
ATOM 829 C C . LEU A 1 101 ? 15.776 -11.966 -26.272 1.00 96.50 101 LEU A C 1
ATOM 831 O O . LEU A 1 101 ? 16.390 -10.985 -25.864 1.00 96.50 101 LEU A O 1
ATOM 835 N N . ILE A 1 102 ? 14.451 -11.988 -26.404 1.00 95.62 102 ILE A N 1
ATOM 836 C C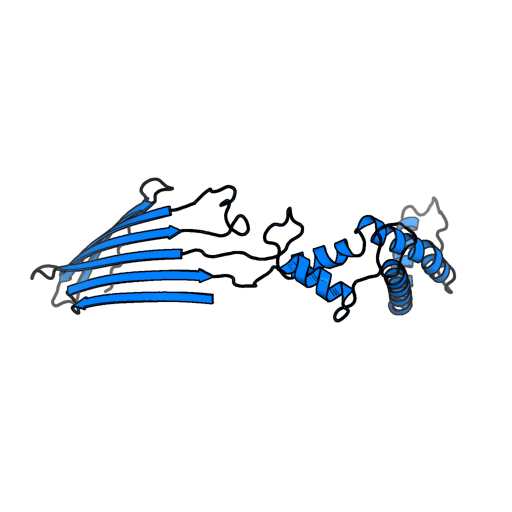A . ILE A 1 102 ? 13.572 -10.864 -26.071 1.00 95.62 102 ILE A CA 1
ATOM 837 C C . ILE A 1 102 ? 13.744 -10.475 -24.598 1.00 95.62 102 ILE A C 1
ATOM 839 O O . ILE A 1 102 ? 13.961 -9.298 -24.311 1.00 95.62 102 ILE A O 1
ATOM 843 N N . ASP A 1 103 ? 13.777 -11.450 -23.688 1.00 96.62 103 ASP A N 1
ATOM 844 C CA . ASP A 1 103 ? 14.063 -11.239 -22.265 1.00 96.62 103 ASP A CA 1
ATOM 845 C C . ASP A 1 103 ? 15.429 -10.573 -22.065 1.00 96.62 103 ASP A C 1
ATOM 847 O O . ASP A 1 103 ? 15.556 -9.601 -21.324 1.00 96.62 103 ASP A O 1
ATOM 851 N N . SER A 1 104 ? 16.468 -11.036 -22.769 1.00 97.69 104 SER A N 1
ATOM 852 C CA . SER A 1 104 ? 17.795 -10.412 -22.703 1.00 97.69 104 SER A CA 1
ATOM 853 C C . SER A 1 104 ? 17.800 -8.966 -23.210 1.00 97.69 104 SER A C 1
ATOM 855 O O . SER A 1 104 ? 18.559 -8.148 -22.686 1.00 97.69 104 SER A O 1
ATOM 857 N N . LEU A 1 105 ? 16.996 -8.638 -24.225 1.00 97.44 105 LEU A N 1
ATOM 858 C CA . LEU A 1 105 ? 16.873 -7.276 -24.750 1.00 97.44 105 LEU A CA 1
ATOM 859 C C . LEU A 1 105 ? 16.108 -6.371 -23.778 1.00 97.44 105 LEU A C 1
ATOM 861 O O . LEU A 1 105 ? 16.523 -5.234 -23.559 1.00 97.44 105 LEU A O 1
ATOM 865 N N . HIS A 1 106 ? 15.046 -6.878 -23.146 1.00 97.31 106 HIS A N 1
ATOM 866 C CA . HIS A 1 106 ? 14.347 -6.169 -22.075 1.00 97.31 106 HIS A CA 1
ATOM 867 C C . HIS A 1 106 ? 15.260 -5.929 -20.871 1.00 97.31 106 HIS A C 1
ATOM 869 O O . HIS A 1 106 ? 15.332 -4.800 -20.397 1.00 97.31 106 HIS A O 1
ATOM 875 N N . ASN A 1 107 ? 16.040 -6.932 -20.453 1.00 96.25 107 ASN A N 1
ATOM 876 C CA . ASN A 1 107 ? 17.039 -6.783 -19.394 1.00 96.25 107 ASN A CA 1
ATOM 877 C C . ASN A 1 107 ? 18.097 -5.730 -19.754 1.00 96.25 107 ASN A C 1
ATOM 879 O O . ASN A 1 107 ? 18.561 -4.995 -18.888 1.00 96.25 107 ASN A O 1
ATOM 883 N N . ASN A 1 108 ? 18.518 -5.636 -21.019 1.00 94.56 108 ASN A N 1
ATOM 884 C CA . ASN A 1 108 ? 19.462 -4.598 -21.441 1.00 94.56 108 ASN A CA 1
ATOM 885 C C . ASN A 1 108 ? 18.847 -3.194 -21.348 1.00 94.56 108 ASN A C 1
ATOM 887 O O . ASN A 1 108 ? 19.488 -2.291 -20.810 1.00 94.56 108 ASN A O 1
ATOM 891 N N . ALA A 1 109 ? 17.605 -3.036 -21.806 1.00 94.56 109 ALA A N 1
ATOM 892 C CA . ALA A 1 109 ? 16.875 -1.776 -21.730 1.00 94.56 109 ALA A CA 1
ATOM 893 C C . ALA A 1 109 ? 16.586 -1.354 -20.283 1.00 94.56 109 ALA A C 1
ATOM 895 O O . ALA A 1 109 ? 16.777 -0.191 -19.935 1.00 94.56 109 ALA A O 1
ATOM 896 N N . GLU A 1 110 ? 16.202 -2.299 -19.424 1.00 93.25 110 GLU A N 1
ATOM 897 C CA . GLU A 1 110 ? 16.044 -2.086 -17.985 1.00 93.25 110 GLU A CA 1
ATOM 898 C C . GLU A 1 110 ? 17.368 -1.678 -17.341 1.00 93.25 110 GLU A C 1
ATOM 900 O O . GLU A 1 110 ? 17.418 -0.678 -16.635 1.00 93.25 110 GLU A O 1
ATOM 905 N N . ASN A 1 111 ? 18.465 -2.384 -17.623 1.00 91.81 111 ASN A N 1
ATOM 906 C CA . ASN A 1 111 ? 19.777 -2.005 -17.102 1.00 91.81 111 ASN A CA 1
ATOM 907 C C . ASN A 1 111 ? 20.188 -0.606 -17.568 1.00 91.81 111 ASN A C 1
ATOM 909 O O . ASN A 1 111 ? 20.764 0.150 -16.792 1.00 91.81 111 ASN A O 1
ATOM 913 N N . TYR A 1 112 ? 19.894 -0.236 -18.814 1.00 90.31 112 TYR A N 1
ATOM 914 C CA . TYR A 1 112 ? 20.139 1.117 -19.303 1.00 90.31 112 TYR A CA 1
ATOM 915 C C . TYR A 1 112 ? 19.315 2.151 -18.525 1.00 90.31 112 TYR A C 1
ATOM 917 O O . TYR A 1 112 ? 19.872 3.131 -18.038 1.00 90.31 112 TYR A O 1
ATOM 925 N N . ALA A 1 113 ? 18.017 1.901 -18.338 1.00 90.81 113 ALA A N 1
ATOM 926 C CA . ALA A 1 113 ? 17.126 2.776 -17.580 1.00 90.81 113 ALA A CA 1
ATOM 927 C C . ALA A 1 113 ? 17.473 2.844 -16.081 1.00 90.81 113 ALA A C 1
ATOM 929 O O . ALA A 1 113 ? 17.292 3.886 -15.455 1.00 90.81 113 ALA A O 1
ATOM 930 N N . ASN A 1 114 ? 18.026 1.777 -15.507 1.00 89.88 114 ASN A N 1
ATOM 931 C CA . ASN A 1 114 ? 18.490 1.724 -14.120 1.00 89.88 114 ASN A CA 1
ATOM 932 C C . ASN A 1 114 ? 19.850 2.405 -13.911 1.00 89.88 114 ASN A C 1
ATOM 934 O O . ASN A 1 114 ? 20.220 2.688 -12.771 1.00 89.88 114 ASN A O 1
ATOM 938 N N . ASN A 1 115 ? 20.600 2.672 -14.980 1.00 85.56 115 ASN A N 1
ATOM 939 C CA . ASN A 1 115 ? 21.849 3.420 -14.911 1.00 85.56 115 ASN A CA 1
ATOM 940 C C . ASN A 1 115 ? 21.599 4.938 -14.956 1.00 85.56 115 ASN A C 1
ATOM 942 O O . ASN A 1 115 ? 20.499 5.415 -15.262 1.00 85.56 115 ASN A O 1
ATOM 946 N N . GLU A 1 116 ? 22.629 5.712 -14.603 1.00 66.81 116 GLU A N 1
ATOM 947 C CA . GLU A 1 116 ? 22.562 7.175 -14.627 1.00 66.81 116 GLU A CA 1
ATOM 948 C C . GLU A 1 116 ? 22.227 7.664 -16.046 1.00 66.81 116 GLU A C 1
ATOM 950 O O . GLU A 1 116 ? 23.030 7.513 -16.969 1.00 66.81 116 GLU A O 1
ATOM 955 N N . SER A 1 117 ? 21.036 8.251 -16.214 1.00 62.81 117 SER A N 1
ATOM 956 C CA . SER A 1 117 ? 20.708 9.020 -17.416 1.00 62.81 117 SER A CA 1
ATOM 957 C C . SER A 1 117 ? 21.144 10.464 -17.238 1.00 62.81 117 SER A C 1
ATOM 959 O O . SER A 1 117 ? 21.190 11.008 -16.139 1.00 62.81 117 SER A O 1
ATOM 961 N N . VAL A 1 118 ? 21.485 11.082 -18.360 1.00 56.53 118 VAL A N 1
ATOM 962 C CA . VAL A 1 118 ? 22.282 12.311 -18.499 1.00 56.53 118 VAL A CA 1
ATOM 963 C C . VAL A 1 118 ? 21.574 13.609 -18.062 1.00 56.53 118 VAL A C 1
ATOM 965 O O . VAL A 1 118 ? 22.027 14.700 -18.412 1.00 56.53 118 VAL A O 1
ATOM 968 N N . SER A 1 119 ? 20.484 13.527 -17.294 1.00 65.00 119 SER A N 1
ATOM 969 C CA . SER A 1 119 ? 19.700 14.693 -16.872 1.00 65.00 119 SER A CA 1
ATOM 970 C C . SER A 1 119 ? 19.960 15.069 -15.405 1.00 65.00 119 SER A C 1
ATOM 972 O O . SER A 1 119 ? 20.012 14.194 -14.540 1.00 65.00 119 SER A O 1
ATOM 974 N N . PRO A 1 120 ? 20.094 16.370 -15.078 1.00 63.69 120 PRO A N 1
ATOM 975 C CA . PRO A 1 120 ? 20.254 16.821 -13.697 1.00 63.69 120 PRO A CA 1
ATOM 976 C C . PRO A 1 120 ? 19.121 16.326 -12.787 1.00 63.69 120 PRO A C 1
ATOM 978 O O . PRO A 1 120 ? 17.951 16.558 -13.078 1.00 63.69 120 PRO A O 1
ATOM 981 N N . GLY A 1 121 ? 19.478 15.694 -11.666 1.00 67.06 121 GLY A N 1
ATOM 982 C CA . GLY A 1 121 ? 18.521 15.197 -10.669 1.00 67.06 121 GLY A CA 1
ATOM 983 C C . GLY A 1 121 ? 18.056 13.753 -10.871 1.00 67.06 121 GLY A C 1
ATOM 984 O O . GLY A 1 121 ? 17.231 13.286 -10.095 1.00 67.06 121 GLY A O 1
ATOM 985 N N . GLN A 1 122 ? 18.579 13.043 -11.874 1.00 74.19 122 GLN A N 1
ATOM 986 C CA . GLN A 1 122 ? 18.372 11.604 -12.024 1.00 74.19 122 GLN A CA 1
ATOM 987 C C . GLN A 1 122 ? 19.543 10.834 -11.421 1.00 74.19 122 GLN A C 1
ATOM 989 O O . GLN A 1 122 ? 20.705 11.212 -11.578 1.00 74.19 122 GLN A O 1
ATOM 994 N N . HIS A 1 123 ? 19.230 9.732 -10.753 1.00 79.12 123 HIS A N 1
ATOM 995 C CA . HIS A 1 123 ? 20.206 8.853 -10.133 1.00 79.12 123 HIS A CA 1
ATOM 996 C C . HIS A 1 123 ? 20.055 7.429 -10.663 1.00 79.12 123 HIS A C 1
ATOM 998 O O . HIS A 1 123 ? 18.987 7.024 -11.128 1.00 79.12 123 HIS A O 1
ATOM 1004 N N . ALA A 1 124 ? 21.143 6.661 -10.592 1.00 83.31 124 ALA A N 1
ATOM 1005 C CA . ALA A 1 124 ? 21.064 5.221 -10.781 1.00 83.31 124 ALA A CA 1
ATOM 1006 C C . ALA A 1 124 ? 20.139 4.597 -9.731 1.00 83.31 124 ALA A C 1
ATOM 1008 O O . ALA A 1 124 ? 19.976 5.125 -8.626 1.00 83.31 124 ALA A O 1
ATOM 1009 N N . PHE A 1 125 ? 19.581 3.442 -10.077 1.00 85.00 125 PHE A N 1
ATOM 1010 C CA . PHE A 1 125 ? 18.766 2.641 -9.179 1.00 85.00 125 PHE A CA 1
ATOM 1011 C C . PHE A 1 125 ? 19.471 2.425 -7.831 1.00 85.00 125 PHE A C 1
ATOM 1013 O O . PHE A 1 125 ? 20.650 2.060 -7.765 1.00 85.00 125 PHE A O 1
ATOM 1020 N N . TYR A 1 126 ? 18.742 2.643 -6.738 1.00 88.19 126 TYR A N 1
ATOM 1021 C CA . TYR A 1 126 ? 19.279 2.492 -5.392 1.00 88.19 126 TYR A CA 1
ATOM 1022 C C . TYR A 1 126 ? 19.397 1.009 -5.042 1.00 88.19 126 TYR A C 1
ATOM 1024 O O . TYR A 1 126 ? 18.422 0.344 -4.707 1.00 88.19 126 TYR A O 1
ATOM 1032 N N . LEU A 1 127 ? 20.617 0.481 -5.119 1.00 86.31 127 LEU A N 1
ATOM 1033 C CA . LEU A 1 127 ? 20.892 -0.917 -4.804 1.00 86.31 127 LEU A CA 1
ATOM 1034 C C . LEU A 1 127 ? 20.792 -1.168 -3.286 1.00 86.31 127 LEU A C 1
ATOM 1036 O O . LEU A 1 127 ? 21.467 -0.467 -2.521 1.00 86.31 127 LEU A O 1
ATOM 1040 N N . PRO A 1 128 ? 20.022 -2.177 -2.834 1.00 88.31 128 PRO A N 1
ATOM 1041 C CA . PRO A 1 128 ? 19.953 -2.550 -1.424 1.00 88.31 128 PRO A CA 1
ATOM 1042 C C . PRO A 1 128 ? 21.333 -2.806 -0.805 1.00 88.31 128 PRO A C 1
ATOM 1044 O O . PRO A 1 128 ? 22.186 -3.455 -1.412 1.00 88.31 128 PRO A O 1
ATOM 1047 N N . GLY A 1 129 ? 21.550 -2.301 0.413 1.00 87.81 129 GLY A N 1
ATOM 1048 C CA . GLY A 1 129 ? 22.832 -2.400 1.125 1.00 87.81 129 GLY A CA 1
ATOM 1049 C C . GLY A 1 129 ? 23.874 -1.351 0.722 1.00 87.81 129 GLY A C 1
ATOM 1050 O O . GLY A 1 129 ? 25.012 -1.403 1.189 1.00 87.81 129 GLY A O 1
ATOM 1051 N N . THR A 1 130 ? 23.514 -0.397 -0.141 1.00 91.44 130 THR A N 1
ATOM 1052 C CA . THR A 1 130 ? 24.319 0.807 -0.380 1.00 91.44 130 THR A CA 1
ATOM 1053 C C . THR A 1 130 ? 23.902 1.933 0.561 1.00 91.44 130 THR A C 1
ATOM 1055 O O . THR A 1 130 ? 22.740 2.042 0.944 1.00 91.44 130 THR A O 1
ATOM 1058 N N . ALA A 1 131 ? 24.830 2.842 0.870 1.00 92.44 131 ALA A N 1
ATOM 1059 C CA . ALA A 1 131 ? 24.540 3.986 1.738 1.00 92.44 131 ALA A CA 1
ATOM 1060 C C . ALA A 1 131 ? 23.416 4.891 1.194 1.00 92.44 131 ALA A C 1
ATOM 1062 O O . ALA A 1 131 ? 22.660 5.469 1.971 1.00 92.44 131 ALA A O 1
ATOM 1063 N N . VAL A 1 132 ? 23.298 5.007 -0.135 1.00 88.88 132 VAL A N 1
ATOM 1064 C CA . VAL A 1 132 ? 22.237 5.795 -0.782 1.00 88.88 132 VAL A CA 1
ATOM 1065 C C . VAL A 1 132 ? 20.876 5.138 -0.564 1.00 88.88 132 VAL A C 1
ATOM 1067 O O . VAL A 1 132 ? 19.944 5.814 -0.132 1.00 88.88 132 VAL A O 1
ATOM 1070 N N . PHE A 1 133 ? 20.782 3.821 -0.775 1.00 92.56 133 PHE A N 1
ATOM 1071 C CA . PHE A 1 133 ? 19.566 3.064 -0.487 1.00 92.56 133 PHE A CA 1
ATOM 1072 C C . PHE A 1 133 ? 19.185 3.161 0.988 1.00 92.56 133 PHE A C 1
ATOM 1074 O O . PHE A 1 133 ? 18.054 3.518 1.295 1.00 92.56 133 PHE A O 1
ATOM 1081 N N . ASP A 1 134 ? 20.124 2.910 1.902 1.00 93.56 134 ASP A N 1
ATOM 1082 C CA . ASP A 1 134 ? 19.847 2.924 3.341 1.00 93.56 134 ASP A CA 1
ATOM 1083 C C . ASP A 1 134 ? 19.391 4.314 3.812 1.00 93.56 134 ASP A C 1
ATOM 1085 O O . ASP A 1 134 ? 18.497 4.434 4.650 1.00 93.56 134 ASP A O 1
ATOM 1089 N N . SER A 1 135 ? 19.969 5.383 3.255 1.00 92.06 135 SER A N 1
ATOM 1090 C CA . SER A 1 135 ? 19.551 6.756 3.548 1.00 92.06 135 SER A CA 1
ATOM 1091 C C . SER A 1 135 ? 18.142 7.050 3.034 1.00 92.06 135 SER A C 1
ATOM 1093 O O . SER A 1 135 ? 17.330 7.597 3.781 1.00 92.06 135 SER A O 1
ATOM 1095 N N . ALA A 1 136 ? 17.839 6.698 1.782 1.00 91.06 136 ALA A N 1
ATOM 1096 C CA . ALA A 1 136 ? 16.516 6.907 1.194 1.00 91.06 136 ALA A CA 1
ATOM 1097 C C . ALA A 1 136 ? 15.451 6.062 1.910 1.00 91.06 136 ALA A C 1
ATOM 1099 O O . ALA A 1 136 ? 14.387 6.566 2.262 1.00 91.06 136 ALA A O 1
ATOM 1100 N N . PHE A 1 137 ? 15.769 4.805 2.216 1.00 93.31 137 PHE A N 1
ATOM 1101 C CA . PHE A 1 137 ? 14.900 3.892 2.946 1.00 93.31 137 PHE A CA 1
ATOM 1102 C C . PHE A 1 137 ? 14.590 4.412 4.351 1.00 93.31 137 PHE A C 1
ATOM 1104 O O . PHE A 1 137 ? 13.423 4.478 4.732 1.00 93.31 137 PHE A O 1
ATOM 1111 N N . ASN A 1 138 ? 15.601 4.848 5.111 1.00 92.12 138 ASN A N 1
ATOM 1112 C CA . ASN A 1 138 ? 15.390 5.447 6.431 1.00 92.12 138 ASN A CA 1
ATOM 1113 C C . ASN A 1 138 ? 14.580 6.743 6.343 1.00 92.12 138 ASN A C 1
ATOM 1115 O O . ASN A 1 138 ? 13.691 6.968 7.160 1.00 92.12 138 ASN A O 1
ATOM 1119 N N . TYR A 1 139 ? 14.844 7.593 5.350 1.00 90.19 139 TYR A N 1
ATOM 1120 C CA . TYR A 1 139 ? 14.052 8.800 5.129 1.00 90.19 139 TYR A CA 1
ATOM 1121 C C . TYR A 1 139 ? 12.571 8.454 4.898 1.00 90.19 139 TYR A C 1
ATOM 1123 O O . TYR A 1 139 ? 11.705 8.925 5.629 1.00 90.19 139 TYR A O 1
ATOM 1131 N N . ILE A 1 140 ? 12.275 7.550 3.968 1.00 91.31 140 ILE A N 1
ATOM 1132 C CA . ILE A 1 140 ? 10.905 7.162 3.608 1.00 91.31 140 ILE A CA 1
ATOM 1133 C C . ILE A 1 140 ? 10.174 6.438 4.754 1.00 91.31 140 ILE A C 1
ATOM 1135 O O . ILE A 1 140 ? 8.982 6.661 4.971 1.00 91.31 140 ILE A O 1
ATOM 1139 N N . THR A 1 141 ? 10.852 5.564 5.501 1.00 90.75 141 THR A N 1
ATOM 1140 C CA . THR A 1 141 ? 10.221 4.751 6.564 1.00 90.75 141 THR A CA 1
ATOM 1141 C C . THR A 1 141 ? 10.008 5.509 7.875 1.00 90.75 141 THR A C 1
ATOM 1143 O O . THR A 1 141 ? 9.276 5.037 8.743 1.00 90.75 141 THR A O 1
ATOM 1146 N N . THR A 1 142 ? 10.604 6.695 8.034 1.00 87.44 142 THR A N 1
ATOM 1147 C CA . THR A 1 142 ? 10.476 7.511 9.255 1.00 87.44 142 THR A CA 1
ATOM 1148 C C . THR A 1 142 ? 9.439 8.634 9.158 1.00 87.44 142 THR A C 1
ATOM 1150 O O . THR A 1 142 ? 9.004 9.127 10.202 1.00 87.44 142 THR A O 1
ATOM 1153 N N . HIS A 1 143 ? 9.000 9.007 7.952 1.00 85.06 143 HIS A N 1
ATOM 1154 C CA . HIS A 1 143 ? 8.020 10.078 7.728 1.00 85.06 143 HIS A CA 1
ATOM 1155 C C . HIS A 1 143 ? 6.582 9.536 7.651 1.00 85.06 143 HIS A C 1
ATOM 1157 O O . HIS A 1 143 ? 6.327 8.530 6.990 1.00 85.06 143 HIS A O 1
ATOM 1163 N N . GLU A 1 144 ? 5.653 10.194 8.358 1.00 73.19 144 GLU A N 1
ATOM 1164 C CA . GLU A 1 144 ? 4.286 9.703 8.632 1.00 73.19 144 GLU A CA 1
ATOM 1165 C C . GLU A 1 144 ? 3.297 9.960 7.496 1.00 73.19 144 GLU A C 1
ATOM 1167 O O . GLU A 1 144 ? 2.364 9.179 7.327 1.00 73.19 144 GLU A O 1
ATOM 1172 N N . SER A 1 145 ? 3.476 11.018 6.700 1.00 66.69 145 SER A N 1
ATOM 1173 C CA . SER A 1 145 ? 2.506 11.350 5.658 1.00 66.69 145 SER A CA 1
ATOM 1174 C C . SER A 1 145 ? 3.014 11.086 4.243 1.00 66.69 145 SER A C 1
ATOM 1176 O O . SER A 1 145 ? 4.165 11.349 3.890 1.00 66.69 145 SER A O 1
ATOM 1178 N N . TYR A 1 146 ? 2.085 10.651 3.392 1.00 60.03 146 TYR A N 1
ATOM 1179 C CA . TYR A 1 146 ? 2.288 10.555 1.948 1.00 60.03 146 TYR A CA 1
ATOM 1180 C C . TYR A 1 146 ? 2.683 11.909 1.332 1.00 60.03 146 TYR A C 1
ATOM 1182 O O . TYR A 1 146 ? 3.522 11.970 0.438 1.00 60.03 146 TYR A O 1
ATOM 1190 N N . ALA A 1 147 ? 2.107 13.008 1.836 1.00 61.84 147 ALA A N 1
ATOM 1191 C CA . ALA A 1 147 ? 2.402 14.365 1.373 1.00 61.84 147 ALA A CA 1
ATOM 1192 C C . ALA A 1 147 ? 3.843 14.809 1.689 1.00 61.84 147 ALA A C 1
ATOM 1194 O O . ALA A 1 147 ? 4.386 15.662 0.991 1.00 61.84 147 ALA A O 1
ATOM 1195 N N . GLU A 1 148 ? 4.466 14.213 2.704 1.00 65.62 148 GLU A N 1
ATOM 1196 C CA . GLU A 1 148 ? 5.864 14.435 3.084 1.00 65.62 148 GLU A CA 1
ATOM 1197 C C . GLU A 1 148 ? 6.816 13.405 2.447 1.00 65.62 148 GLU A C 1
ATOM 1199 O O . GLU A 1 148 ? 7.996 13.379 2.783 1.00 65.62 148 GLU A O 1
ATOM 1204 N N . GLY A 1 149 ? 6.326 12.556 1.532 1.00 70.38 149 GLY A N 1
ATOM 1205 C CA . GLY A 1 149 ? 7.133 11.517 0.882 1.00 70.38 149 GLY A CA 1
ATOM 1206 C C . GLY A 1 149 ? 7.470 10.334 1.794 1.00 70.38 149 GLY A C 1
ATOM 1207 O O . GLY A 1 149 ? 8.473 9.655 1.577 1.00 70.38 149 GLY A O 1
ATOM 1208 N N . GLY A 1 150 ? 6.656 10.105 2.827 1.00 82.88 150 GLY A N 1
ATOM 1209 C CA . GLY A 1 150 ? 6.826 9.045 3.811 1.00 82.88 150 GLY A CA 1
ATOM 1210 C C . GLY A 1 150 ? 5.886 7.854 3.623 1.00 82.88 150 GLY A C 1
ATOM 1211 O O . GLY A 1 150 ? 4.863 7.932 2.945 1.00 82.88 150 GLY A O 1
ATOM 1212 N N . SER A 1 151 ? 6.242 6.739 4.259 1.00 88.25 151 SER A N 1
ATOM 1213 C CA . SER A 1 151 ? 5.475 5.480 4.271 1.00 88.25 151 SER A CA 1
ATOM 1214 C C . SER A 1 151 ? 5.248 4.925 5.680 1.00 88.25 151 SER A C 1
ATOM 1216 O O . SER A 1 151 ? 4.748 3.808 5.834 1.00 88.25 151 SER A O 1
ATOM 1218 N N . LYS A 1 152 ? 5.636 5.675 6.720 1.00 87.19 152 LYS A N 1
ATOM 1219 C CA . LYS A 1 152 ? 5.504 5.233 8.107 1.00 87.19 152 LYS A CA 1
ATOM 1220 C C . LYS A 1 152 ? 4.034 5.104 8.475 1.00 87.19 152 LYS A C 1
ATOM 1222 O O . LYS A 1 152 ? 3.241 6.022 8.293 1.00 87.19 152 LYS A O 1
ATOM 1227 N N . PHE A 1 153 ? 3.696 3.971 9.066 1.00 83.62 153 PHE A N 1
ATOM 1228 C CA . PHE A 1 153 ? 2.373 3.699 9.588 1.00 83.62 153 PHE A CA 1
ATOM 1229 C C . PHE A 1 153 ? 2.326 4.128 11.055 1.00 83.62 153 PHE A C 1
ATOM 1231 O O . PHE A 1 153 ? 2.988 3.532 11.908 1.00 83.62 153 PHE A O 1
ATOM 1238 N N . TYR A 1 154 ? 1.567 5.182 11.358 1.00 83.56 154 TYR A N 1
ATOM 1239 C CA . TYR A 1 154 ? 1.461 5.709 12.713 1.00 83.56 154 TYR A CA 1
ATOM 1240 C C . TYR A 1 154 ? 0.130 5.322 13.345 1.00 83.56 154 TYR A C 1
ATOM 1242 O O . TYR A 1 154 ? -0.934 5.678 12.859 1.00 83.56 154 TYR A O 1
ATOM 1250 N N . ASP A 1 155 ? 0.185 4.651 14.489 1.00 85.69 155 ASP A N 1
ATOM 1251 C CA . ASP A 1 155 ? -1.005 4.382 15.284 1.00 85.69 155 ASP A CA 1
ATOM 1252 C C . ASP A 1 155 ? -0.652 4.315 16.764 1.00 85.69 155 ASP A C 1
ATOM 1254 O O . ASP A 1 155 ? 0.276 3.604 17.155 1.00 85.69 155 ASP A O 1
ATOM 1258 N N . LYS A 1 156 ? -1.387 5.068 17.581 1.00 87.50 156 LYS A N 1
ATOM 1259 C CA . LYS A 1 156 ? -1.375 5.022 19.048 1.00 87.50 156 LYS A CA 1
ATOM 1260 C C . LYS A 1 156 ? -2.793 5.040 19.615 1.00 87.50 156 LYS A C 1
ATOM 1262 O O . LYS A 1 156 ? -3.077 5.752 20.586 1.00 87.50 156 LYS A O 1
ATOM 1267 N N . SER A 1 157 ? -3.694 4.317 18.963 1.00 89.19 157 SER A N 1
ATOM 1268 C CA . SER A 1 157 ? -5.103 4.248 19.332 1.00 89.19 157 SER A CA 1
ATOM 1269 C C . SER A 1 157 ? -5.334 3.508 20.651 1.00 89.19 157 SER A C 1
ATOM 1271 O O . SER A 1 157 ? -4.553 2.652 21.077 1.00 89.19 157 SER A O 1
ATOM 1273 N N . ALA A 1 158 ? -6.440 3.835 21.319 1.00 90.56 158 ALA A N 1
ATOM 1274 C CA . ALA A 1 158 ? -6.863 3.160 22.541 1.00 90.56 158 ALA A CA 1
ATOM 1275 C C . ALA A 1 158 ? -8.364 2.845 22.542 1.00 90.56 158 ALA A C 1
ATOM 1277 O O . ALA A 1 158 ? -9.186 3.621 22.051 1.00 90.56 158 ALA A O 1
ATOM 1278 N N . LEU A 1 159 ? -8.725 1.723 23.163 1.00 91.88 159 LEU A N 1
ATOM 1279 C CA . LEU A 1 159 ? -10.097 1.297 23.416 1.00 91.88 159 LEU A CA 1
ATOM 1280 C C . LEU A 1 159 ? -10.280 0.996 24.901 1.00 91.88 159 LEU A C 1
ATOM 1282 O O . LEU A 1 159 ? -9.634 0.105 25.456 1.00 91.88 159 LEU A O 1
ATOM 1286 N N . TYR A 1 160 ? -11.232 1.682 25.523 1.00 92.62 160 TYR A N 1
ATOM 1287 C CA . TYR A 1 160 ? -11.676 1.394 26.883 1.00 92.62 160 TYR A CA 1
ATOM 1288 C C . TYR A 1 160 ? -13.063 0.765 26.849 1.00 92.62 160 TYR A C 1
ATOM 1290 O O . TYR A 1 160 ? -13.944 1.247 26.144 1.00 92.62 160 TYR A O 1
ATOM 1298 N N . HIS A 1 161 ? -13.273 -0.307 27.608 1.00 95.50 161 HIS A N 1
ATOM 1299 C CA . HIS A 1 161 ? -14.557 -1.002 27.662 1.00 95.50 161 HIS A CA 1
ATOM 1300 C C . HIS A 1 161 ? -14.890 -1.407 29.094 1.00 95.50 161 HIS A C 1
ATOM 1302 O O . HIS A 1 161 ? -14.147 -2.159 29.718 1.00 95.50 161 HIS A O 1
ATOM 1308 N N . LEU A 1 162 ? -16.020 -0.929 29.602 1.00 95.69 162 LEU A N 1
ATOM 1309 C CA . LEU A 1 162 ? -16.575 -1.280 30.903 1.00 95.69 162 LEU A CA 1
ATOM 1310 C C . LEU A 1 162 ? -17.875 -2.053 30.690 1.00 95.69 162 LEU A C 1
ATOM 1312 O O . LEU A 1 162 ? -18.725 -1.628 29.917 1.00 95.69 162 LEU A O 1
ATOM 1316 N N . HIS A 1 163 ? -18.052 -3.174 31.379 1.00 96.25 163 HIS A N 1
ATOM 1317 C CA . HIS A 1 163 ? -19.250 -4.001 31.263 1.00 96.25 163 HIS A CA 1
ATOM 1318 C C . HIS A 1 163 ? -19.603 -4.598 32.619 1.00 96.25 163 HIS A C 1
ATOM 1320 O O . HIS A 1 163 ? -18.769 -5.232 33.260 1.00 96.25 163 HIS A O 1
ATOM 1326 N N . GLY A 1 164 ? -20.839 -4.380 33.056 1.00 96.62 164 GLY A N 1
ATOM 1327 C CA . GLY A 1 164 ? -21.408 -5.013 34.235 1.00 96.62 164 GLY A CA 1
ATOM 1328 C C . GLY A 1 164 ? -22.676 -5.788 33.905 1.00 96.62 164 GLY A C 1
ATOM 1329 O O . GLY A 1 164 ? -23.464 -5.375 33.055 1.00 96.62 164 GLY A O 1
ATOM 1330 N N . GLU A 1 165 ? -22.884 -6.891 34.610 1.00 96.94 165 GLU A N 1
ATOM 1331 C CA . GLU A 1 165 ? -24.111 -7.680 34.565 1.00 96.94 165 GLU A CA 1
ATOM 1332 C C . GLU A 1 165 ? -24.480 -8.147 35.969 1.00 96.94 165 GLU A C 1
ATOM 1334 O O . GLU A 1 165 ? -23.614 -8.473 36.784 1.00 96.94 165 GLU A O 1
ATOM 1339 N N . TYR A 1 166 ? -25.779 -8.207 36.234 1.00 95.75 166 TYR A N 1
ATOM 1340 C CA . TYR A 1 166 ? -26.341 -8.750 37.453 1.00 95.75 166 TYR A CA 1
ATOM 1341 C C . TYR A 1 166 ? -27.480 -9.716 37.129 1.00 95.75 166 TYR A C 1
ATOM 1343 O O . TYR A 1 166 ? -28.375 -9.411 36.337 1.00 95.75 166 TYR A O 1
ATOM 1351 N N . LYS A 1 167 ? -27.470 -10.869 37.792 1.00 95.25 167 LYS A N 1
ATOM 1352 C CA . LYS A 1 167 ? -28.498 -11.899 37.728 1.00 95.25 167 LYS A CA 1
ATOM 1353 C C . LYS A 1 167 ? -29.277 -11.940 39.040 1.00 95.25 167 LYS A C 1
ATOM 1355 O O . LYS A 1 167 ? -28.738 -12.236 40.105 1.00 95.25 167 LYS A O 1
ATOM 1360 N N . PHE A 1 168 ? -30.573 -11.683 38.946 1.00 92.50 168 PHE A N 1
ATOM 1361 C CA . PHE A 1 168 ? -31.544 -11.938 39.998 1.00 92.50 168 PHE A CA 1
ATOM 1362 C C . PHE A 1 168 ? -32.168 -13.317 39.780 1.00 92.50 168 PHE A C 1
ATOM 1364 O O . PHE A 1 168 ? -32.567 -13.655 38.669 1.00 92.50 168 PHE A O 1
ATOM 1371 N N . THR A 1 169 ? -32.289 -14.097 40.849 1.00 90.19 169 THR A N 1
ATOM 1372 C CA . THR A 1 169 ? -32.878 -15.445 40.823 1.00 90.19 169 THR A CA 1
ATOM 1373 C C . THR A 1 169 ? -34.060 -15.561 41.796 1.00 90.19 169 THR A C 1
ATOM 1375 O O . THR A 1 169 ? -34.008 -16.339 42.754 1.00 90.19 169 THR A O 1
ATOM 1378 N N . PRO A 1 170 ? -35.129 -14.751 41.646 1.00 85.50 170 PRO A N 1
ATOM 1379 C CA . PRO A 1 170 ? -36.340 -14.959 42.430 1.00 85.50 170 PRO A CA 1
ATOM 1380 C C . PRO A 1 170 ? -36.942 -16.341 42.131 1.00 85.50 170 PRO A C 1
ATOM 1382 O O . PRO A 1 170 ? -36.836 -16.856 41.025 1.00 85.50 170 PRO A O 1
ATOM 1385 N N . GLY A 1 171 ? -37.628 -16.950 43.103 1.00 81.75 171 GLY A N 1
ATOM 1386 C CA . GLY A 1 171 ? -38.051 -18.361 43.020 1.00 81.75 171 GLY A CA 1
ATOM 1387 C C . GLY A 1 171 ? -38.987 -18.745 41.860 1.00 81.75 171 GLY A C 1
ATOM 1388 O O . GLY A 1 171 ? -39.293 -19.920 41.700 1.00 81.75 171 GLY A O 1
ATOM 1389 N N . PHE A 1 172 ? -39.453 -17.786 41.055 1.00 82.44 172 PHE A N 1
ATOM 1390 C CA . PHE A 1 172 ? -40.360 -18.008 39.927 1.00 82.44 172 PHE A CA 1
ATOM 1391 C C . PHE A 1 172 ? -39.738 -17.747 38.546 1.00 82.44 172 PHE A C 1
ATOM 1393 O O . PHE A 1 172 ? -40.361 -18.117 37.546 1.00 82.44 172 PHE A O 1
ATOM 1400 N N . MET A 1 173 ? -38.571 -17.093 38.467 1.00 88.50 173 MET A N 1
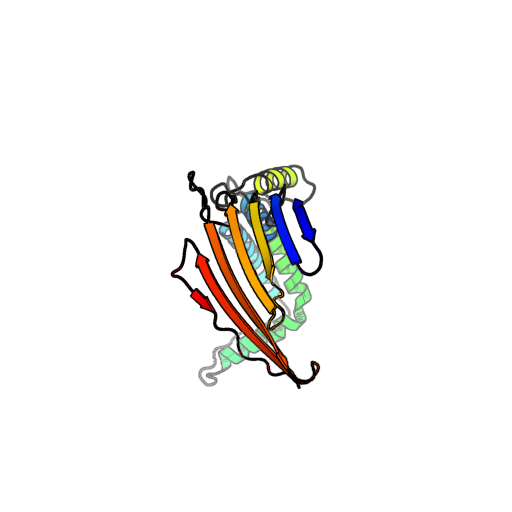ATOM 1401 C CA . MET A 1 173 ? -37.856 -16.813 37.217 1.00 88.50 173 MET A CA 1
ATOM 1402 C C . MET A 1 173 ? -36.443 -16.278 37.472 1.00 88.50 173 MET A C 1
ATOM 1404 O O . MET A 1 173 ? -36.193 -15.646 38.487 1.00 88.50 173 MET A O 1
ATOM 1408 N N . ASP A 1 174 ? -35.559 -16.423 36.499 1.00 90.56 174 ASP A N 1
ATOM 1409 C CA . ASP A 1 174 ? -34.275 -15.738 36.451 1.00 90.56 174 ASP A CA 1
ATOM 1410 C C . ASP A 1 174 ? -34.415 -14.431 35.657 1.00 90.56 174 ASP A C 1
ATOM 1412 O O . ASP A 1 174 ? -35.051 -14.385 34.602 1.00 90.56 174 ASP A O 1
ATOM 1416 N N . ILE A 1 175 ? -33.809 -13.358 36.155 1.00 92.12 175 ILE A N 1
ATOM 1417 C CA . ILE A 1 175 ? -33.780 -12.043 35.511 1.00 92.12 175 ILE A CA 1
ATOM 1418 C C . ILE A 1 175 ? -32.324 -11.613 35.408 1.00 92.12 175 ILE A C 1
ATOM 1420 O O . ILE A 1 175 ? -31.622 -11.557 36.413 1.00 92.12 175 ILE A O 1
ATOM 1424 N N . VAL A 1 176 ? -31.867 -11.281 34.210 1.00 93.50 176 VAL A N 1
ATOM 1425 C CA . VAL A 1 176 ? -30.520 -10.762 33.962 1.00 93.50 176 VAL A CA 1
ATOM 1426 C C . VAL A 1 176 ? -30.642 -9.328 33.487 1.00 93.50 176 VAL A C 1
ATOM 1428 O O . VAL A 1 176 ? -31.466 -9.030 32.629 1.00 93.50 176 VAL A O 1
ATOM 1431 N N . VAL A 1 177 ? -29.823 -8.435 34.023 1.00 94.25 177 VAL A N 1
ATOM 1432 C CA . VAL A 1 177 ? -29.688 -7.063 33.529 1.00 94.25 177 VAL A CA 1
ATOM 1433 C C . VAL A 1 177 ? -28.216 -6.738 33.380 1.00 94.25 177 VAL A C 1
ATOM 1435 O O . VAL A 1 177 ? -27.410 -7.086 34.240 1.00 94.25 177 VAL A O 1
ATOM 1438 N N . GLY A 1 178 ? -27.855 -6.061 32.301 1.00 94.00 178 GLY A N 1
ATOM 1439 C CA . GLY A 1 178 ? -26.480 -5.672 32.053 1.00 94.00 178 GLY A CA 1
ATOM 1440 C C . GLY A 1 178 ? -26.376 -4.349 31.323 1.00 94.00 178 GLY A C 1
ATOM 1441 O O . GLY A 1 178 ? -27.303 -3.900 30.649 1.00 94.00 178 GLY A O 1
ATOM 1442 N N . ALA A 1 179 ? -25.222 -3.717 31.484 1.00 93.75 179 ALA A N 1
ATOM 1443 C CA . ALA A 1 179 ? -24.875 -2.471 30.831 1.00 93.75 179 ALA A CA 1
ATOM 1444 C C . ALA A 1 179 ? -23.406 -2.502 30.420 1.00 93.75 179 ALA A C 1
ATOM 1446 O O . ALA A 1 179 ? -22.554 -3.016 31.147 1.00 93.75 179 ALA A O 1
ATOM 1447 N N . ASN A 1 180 ? -23.102 -1.939 29.260 1.00 92.81 180 ASN A N 1
ATOM 1448 C CA . ASN A 1 180 ? -21.745 -1.804 28.766 1.00 92.81 180 ASN A CA 1
ATOM 1449 C C . ASN A 1 180 ? -21.509 -0.402 28.208 1.00 92.81 180 ASN A C 1
ATOM 1451 O O . ASN A 1 180 ? -22.424 0.243 27.702 1.00 92.81 180 ASN A O 1
ATOM 1455 N N . TYR A 1 181 ? -20.270 0.050 28.328 1.00 92.44 181 TYR A N 1
ATOM 1456 C CA . TYR A 1 181 ? -19.784 1.321 27.830 1.00 92.44 181 TYR A CA 1
ATOM 1457 C C . TYR A 1 181 ? -18.451 1.102 27.125 1.00 92.44 181 TYR A C 1
ATOM 1459 O O . TYR A 1 181 ? -17.543 0.501 27.707 1.00 92.44 181 TYR A O 1
ATOM 1467 N N . ARG A 1 182 ? -18.317 1.591 25.895 1.00 92.25 182 ARG A N 1
ATOM 1468 C CA . ARG A 1 182 ? -17.080 1.546 25.110 1.00 92.25 182 ARG A CA 1
ATOM 1469 C C . ARG A 1 182 ? -16.679 2.947 24.707 1.00 92.25 182 ARG A C 1
ATOM 1471 O O . ARG A 1 182 ? -17.532 3.756 24.377 1.00 92.25 182 ARG A O 1
ATOM 1478 N N . MET A 1 183 ? -15.382 3.209 24.707 1.00 89.44 183 MET A N 1
ATOM 1479 C CA . MET A 1 183 ? -14.807 4.468 24.260 1.00 89.44 183 MET A CA 1
ATOM 1480 C C . MET A 1 183 ? -13.617 4.176 23.357 1.00 89.44 183 MET A C 1
ATOM 1482 O O . MET A 1 183 ? -12.607 3.630 23.807 1.00 89.44 183 MET A O 1
ATOM 1486 N N . TYR A 1 184 ? -13.748 4.564 22.097 1.00 87.31 184 TYR A N 1
ATOM 1487 C CA . TYR A 1 184 ? -12.718 4.497 21.074 1.00 87.31 184 TYR A CA 1
ATOM 1488 C C . TYR A 1 184 ? -11.993 5.839 21.011 1.00 87.31 184 TYR A C 1
ATOM 1490 O O . TYR A 1 184 ? -12.626 6.890 20.907 1.00 87.31 184 TYR A O 1
ATOM 1498 N N . ARG A 1 185 ? -10.663 5.804 21.070 1.00 86.38 185 ARG A N 1
ATOM 1499 C CA . ARG A 1 185 ? -9.780 6.965 20.929 1.00 86.38 185 ARG A CA 1
ATOM 1500 C C . ARG A 1 185 ? -8.756 6.674 19.831 1.00 86.38 185 ARG A C 1
ATOM 1502 O O . ARG A 1 185 ? -7.625 6.315 20.164 1.00 86.38 185 ARG A O 1
ATOM 1509 N N . PRO A 1 186 ? -9.159 6.743 18.551 1.00 85.25 186 PRO A N 1
ATOM 1510 C CA . PRO A 1 186 ? -8.223 6.649 17.440 1.00 85.25 186 PRO A CA 1
ATOM 1511 C C . PRO A 1 186 ? -7.154 7.748 17.519 1.00 85.25 186 PRO A C 1
ATOM 1513 O O . PRO A 1 186 ? -7.444 8.876 17.926 1.00 85.25 186 PRO A O 1
ATOM 1516 N N . ASN A 1 187 ? -5.920 7.396 17.163 1.00 84.62 187 ASN A N 1
ATOM 1517 C CA . ASN A 1 187 ? -4.793 8.319 17.057 1.00 84.62 187 ASN A CA 1
ATOM 1518 C C . ASN A 1 187 ? -3.794 7.806 16.009 1.00 84.62 187 ASN A C 1
ATOM 1520 O O . ASN A 1 187 ? -2.814 7.145 16.351 1.00 84.62 187 ASN A O 1
ATOM 1524 N N . SER A 1 188 ? -4.080 8.084 14.744 1.00 79.81 188 SER A N 1
ATOM 1525 C CA . SER A 1 188 ? -3.323 7.663 13.569 1.00 79.81 188 SER A CA 1
ATOM 1526 C C . SER A 1 188 ? -2.667 8.796 12.776 1.00 79.81 188 SER A C 1
ATOM 1528 O O . SER A 1 188 ? -1.990 8.519 11.788 1.00 79.81 188 SER A O 1
ATOM 1530 N N . HIS A 1 189 ? -2.865 10.058 13.172 1.00 77.38 189 HIS A N 1
ATOM 1531 C CA . HIS A 1 189 ? -2.331 11.240 12.478 1.00 77.38 189 HIS A CA 1
ATOM 1532 C C . HIS A 1 189 ? -2.640 11.278 10.963 1.00 77.38 189 HIS A C 1
ATOM 1534 O O . HIS A 1 189 ? -1.836 11.764 10.170 1.00 77.38 189 HIS A O 1
ATOM 1540 N N . GLY A 1 190 ? -3.791 10.764 10.523 1.00 70.50 190 GLY A N 1
ATOM 1541 C CA . GLY A 1 190 ? -4.140 10.720 9.099 1.00 70.50 190 GLY A CA 1
ATOM 1542 C C . GLY A 1 190 ? -3.733 9.448 8.357 1.00 70.50 190 GLY A C 1
ATOM 1543 O O . GLY A 1 190 ? -4.117 9.294 7.201 1.00 70.50 190 GLY A O 1
ATOM 1544 N N . THR A 1 191 ? -2.980 8.534 8.978 1.00 71.38 191 THR A N 1
ATOM 1545 C CA . THR A 1 191 ? -2.520 7.308 8.296 1.00 71.38 191 THR A CA 1
ATOM 1546 C C . THR A 1 191 ? -3.594 6.215 8.218 1.00 71.38 191 THR A C 1
ATOM 1548 O O . THR A 1 191 ? -3.535 5.366 7.331 1.00 71.38 191 THR A O 1
ATOM 1551 N N . ILE A 1 192 ? -4.601 6.246 9.105 1.00 67.19 192 ILE A N 1
ATOM 1552 C CA . ILE A 1 192 ? -5.719 5.278 9.146 1.00 67.19 192 ILE A CA 1
ATOM 1553 C C . ILE A 1 192 ? -7.070 5.998 9.198 1.00 67.19 192 ILE A C 1
ATOM 1555 O O . ILE A 1 192 ? -8.009 5.654 8.481 1.00 67.19 192 ILE A O 1
ATOM 1559 N N . PHE A 1 193 ? -7.178 6.995 10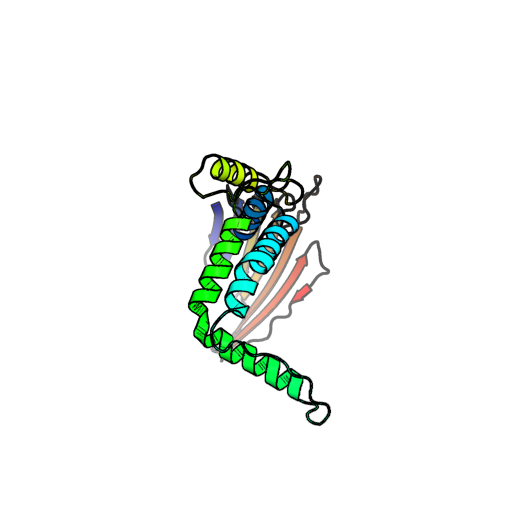.069 1.00 69.56 193 PHE A N 1
ATOM 1560 C CA . PHE A 1 193 ? -8.373 7.789 10.313 1.00 69.56 193 PHE A CA 1
ATOM 1561 C C . PHE A 1 193 ? -8.127 9.239 9.901 1.00 69.56 193 PHE A C 1
ATOM 1563 O O . PHE A 1 193 ? -6.994 9.693 9.833 1.00 69.56 193 PHE A O 1
ATOM 1570 N N . SER A 1 194 ? -9.194 10.000 9.654 1.00 64.62 194 SER A N 1
ATOM 1571 C CA . SER A 1 194 ? -9.098 11.433 9.336 1.00 64.62 194 SER A CA 1
ATOM 1572 C C . SER A 1 194 ? -8.854 12.285 10.597 1.00 64.62 194 SER A C 1
ATOM 1574 O O . SER A 1 194 ? -9.626 13.197 10.891 1.00 64.62 194 SER A O 1
ATOM 1576 N N . ASP A 1 195 ? -7.808 11.975 11.365 1.00 64.75 195 ASP A N 1
ATOM 1577 C CA . ASP A 1 195 ? -7.440 12.614 12.638 1.00 64.75 195 ASP A CA 1
ATOM 1578 C C . ASP A 1 195 ? -6.227 13.562 12.512 1.00 64.75 195 ASP A C 1
ATOM 1580 O O . ASP A 1 195 ? -5.358 13.649 13.377 1.00 64.75 195 ASP A O 1
ATOM 1584 N N . THR A 1 196 ? -6.170 14.292 11.398 1.00 64.88 196 THR A N 1
ATOM 1585 C CA . THR A 1 196 ? -5.176 15.342 11.108 1.00 64.88 196 THR A CA 1
ATOM 1586 C C . THR A 1 196 ? -5.569 16.698 11.713 1.00 64.88 196 THR A C 1
ATOM 1588 O O . THR A 1 196 ? -6.746 16.937 11.971 1.00 64.88 196 THR A O 1
ATOM 1591 N N . ASN A 1 197 ? -4.623 17.638 11.843 1.00 63.78 197 ASN A N 1
ATOM 1592 C CA . ASN A 1 197 ? -4.880 19.038 12.241 1.00 63.78 197 ASN A CA 1
ATOM 1593 C C . ASN A 1 197 ? -5.593 19.194 13.602 1.00 63.78 197 ASN A C 1
ATOM 1595 O O . ASN A 1 197 ? -6.614 19.872 13.698 1.00 63.78 197 ASN A O 1
ATOM 1599 N N . ASP A 1 198 ? -5.074 18.539 14.647 1.00 62.94 198 ASP A N 1
ATOM 1600 C CA . ASP A 1 198 ? -5.620 18.542 16.019 1.00 62.94 198 ASP A CA 1
ATOM 1601 C C . ASP A 1 198 ? -7.038 17.953 16.176 1.00 62.94 198 ASP A C 1
ATOM 1603 O O . ASP A 1 198 ? -7.623 18.000 17.266 1.00 62.94 198 ASP A O 1
ATOM 1607 N N . VAL A 1 199 ? -7.591 17.336 15.127 1.00 62.41 199 VAL A N 1
ATOM 1608 C CA . VAL A 1 199 ? -8.878 16.642 15.196 1.00 62.41 199 VAL A CA 1
ATOM 1609 C C . VAL A 1 199 ? -8.719 15.362 16.010 1.00 62.41 199 VAL A C 1
ATOM 1611 O O . VAL A 1 199 ? -8.226 14.346 15.533 1.00 62.41 199 VAL A O 1
ATOM 1614 N N . LYS A 1 200 ? -9.180 15.394 17.260 1.00 67.06 200 LYS A N 1
ATOM 1615 C CA . LYS A 1 200 ? -9.268 14.206 18.114 1.00 67.06 200 LYS A CA 1
ATOM 1616 C C . LYS A 1 200 ? -10.630 13.563 17.942 1.00 67.06 200 LYS A C 1
ATOM 1618 O O . LYS A 1 200 ? -11.625 14.057 18.469 1.00 67.06 200 LYS A O 1
ATOM 1623 N N . ILE A 1 201 ? -10.665 12.440 17.236 1.00 67.75 201 ILE A N 1
ATOM 1624 C CA . ILE A 1 201 ? -11.875 11.631 17.136 1.00 67.75 201 ILE A CA 1
ATOM 1625 C C . ILE A 1 201 ? -11.985 10.813 18.422 1.00 67.75 201 ILE A C 1
ATOM 1627 O O . ILE A 1 201 ? -11.053 10.139 18.856 1.00 67.75 201 ILE A O 1
ATOM 1631 N N . THR A 1 202 ? -13.125 10.912 19.083 1.00 74.81 202 THR A N 1
ATOM 1632 C CA . THR A 1 202 ? -13.488 10.050 20.203 1.00 74.81 202 THR A CA 1
ATOM 1633 C C . THR A 1 202 ? -14.909 9.594 19.947 1.00 74.81 202 THR A C 1
ATOM 1635 O O . THR A 1 202 ? -15.752 10.418 19.609 1.00 74.81 202 THR A O 1
ATOM 1638 N N . ASN A 1 203 ? -15.151 8.291 20.039 1.00 80.69 203 ASN A N 1
ATOM 1639 C CA . ASN A 1 203 ? -16.481 7.724 19.854 1.00 80.69 203 ASN A CA 1
ATOM 1640 C C . ASN A 1 203 ? -16.834 6.877 21.068 1.00 80.69 203 ASN A C 1
ATOM 1642 O O . ASN A 1 203 ? -16.078 5.974 21.440 1.00 80.69 203 ASN A O 1
ATOM 1646 N N . SER A 1 204 ? -17.976 7.172 21.668 1.00 85.69 204 SER A N 1
ATOM 1647 C CA . SER A 1 204 ? -18.490 6.481 22.834 1.00 85.69 204 SER A CA 1
ATOM 1648 C C . SER A 1 204 ? -19.778 5.737 22.496 1.00 85.69 204 SER A C 1
ATOM 1650 O O . SER A 1 204 ? -20.702 6.266 21.881 1.00 85.69 204 SER A O 1
ATOM 1652 N N . GLU A 1 205 ? -19.864 4.493 22.951 1.00 85.81 205 GLU A N 1
ATOM 1653 C CA . GLU A 1 205 ? -21.052 3.658 22.820 1.00 85.81 205 GLU A CA 1
ATOM 1654 C C . GLU A 1 205 ? -21.528 3.234 24.201 1.00 85.81 205 GLU A C 1
ATOM 1656 O O . GLU A 1 205 ? -20.735 2.829 25.054 1.00 85.81 205 GLU A O 1
ATOM 1661 N N . PHE A 1 206 ? -22.837 3.285 24.414 1.00 89.81 206 PHE A N 1
ATOM 1662 C CA . PHE A 1 206 ? -23.471 2.800 25.629 1.00 89.81 206 PHE A CA 1
ATOM 1663 C C . PHE A 1 206 ? -24.616 1.857 25.276 1.00 89.81 206 PHE A C 1
ATOM 1665 O O . PHE A 1 206 ? -25.493 2.194 24.481 1.00 89.81 206 PHE A O 1
ATOM 1672 N N . GLY A 1 207 ? -24.632 0.682 25.895 1.00 87.44 207 GLY A N 1
ATOM 1673 C CA . GLY A 1 207 ? -25.655 -0.328 25.663 1.00 87.44 207 GLY A CA 1
ATOM 1674 C C . GLY A 1 207 ? -26.184 -0.904 26.961 1.00 87.44 207 GLY A C 1
ATOM 1675 O O . GLY A 1 207 ? -25.421 -1.195 27.881 1.00 87.44 207 GLY A O 1
ATOM 1676 N N . VAL A 1 208 ? -27.492 -1.120 27.020 1.00 90.50 208 VAL A N 1
ATOM 1677 C CA . VAL A 1 208 ? -28.172 -1.800 28.127 1.00 90.50 208 VAL A CA 1
ATOM 1678 C C . VAL A 1 208 ? -28.961 -2.981 27.593 1.00 90.50 208 VAL A C 1
ATOM 1680 O O . VAL A 1 208 ? -29.546 -2.922 26.513 1.00 90.50 208 VAL A O 1
ATOM 1683 N N . TYR A 1 209 ? -28.992 -4.071 28.345 1.00 89.56 209 TYR A N 1
ATOM 1684 C CA . TYR A 1 209 ? -29.789 -5.239 28.003 1.00 89.56 209 TYR A CA 1
ATOM 1685 C C . TYR A 1 209 ? -30.430 -5.854 29.239 1.00 89.56 209 TYR A C 1
ATOM 1687 O O . TYR A 1 209 ? -29.937 -5.729 30.360 1.00 89.56 209 TYR A O 1
ATOM 1695 N N . GLY A 1 210 ? -31.553 -6.523 29.016 1.00 92.19 210 GLY A N 1
ATOM 1696 C CA . GLY A 1 210 ? -32.293 -7.250 30.032 1.00 92.19 210 GLY A CA 1
ATOM 1697 C C . GLY A 1 210 ? -32.820 -8.560 29.469 1.00 92.19 210 GLY A C 1
ATOM 1698 O O . GLY A 1 210 ? -33.257 -8.610 28.322 1.00 92.19 210 GLY A O 1
ATOM 1699 N N . GLY A 1 211 ? -32.774 -9.619 30.266 1.00 89.88 211 GLY A N 1
ATOM 1700 C CA . GLY A 1 211 ? -33.245 -10.952 29.923 1.00 89.88 211 GLY A CA 1
ATOM 1701 C C . GLY A 1 211 ? -34.112 -11.542 31.027 1.00 89.88 211 GLY A C 1
ATOM 1702 O O . GLY A 1 211 ? -33.862 -11.327 32.209 1.00 89.88 211 GLY A O 1
ATOM 1703 N N . LEU A 1 212 ? -35.128 -12.294 30.633 1.00 90.62 212 LEU A N 1
ATOM 1704 C CA . LEU A 1 212 ? -36.020 -13.055 31.496 1.00 90.62 212 LEU A CA 1
ATOM 1705 C C . LEU A 1 212 ? -35.909 -14.527 31.103 1.00 90.62 212 LEU A C 1
ATOM 1707 O O . LEU A 1 212 ? -36.034 -14.864 29.928 1.00 90.62 212 LEU A O 1
ATOM 1711 N N . GLU A 1 213 ? -35.700 -15.407 32.073 1.00 88.88 213 GLU A N 1
ATOM 1712 C CA . GLU A 1 213 ? -35.645 -16.854 31.884 1.00 88.88 213 GLU A CA 1
ATOM 1713 C C . GLU A 1 213 ? -36.585 -17.532 32.881 1.00 88.88 213 GLU A C 1
ATOM 1715 O O . GLU A 1 213 ? -36.492 -17.322 34.084 1.00 88.88 213 GLU A O 1
ATOM 1720 N N . LYS A 1 214 ? -37.498 -18.376 32.402 1.00 86.19 214 LYS A N 1
ATOM 1721 C CA . LYS A 1 214 ? -38.408 -19.136 33.262 1.00 86.19 214 LYS A CA 1
ATOM 1722 C C . LYS A 1 214 ? -38.353 -20.619 32.933 1.00 86.19 214 LYS A C 1
ATOM 1724 O O . LYS A 1 214 ? -38.407 -21.008 31.768 1.00 86.19 214 LYS A O 1
ATOM 1729 N N . ARG A 1 215 ? -38.255 -21.437 33.980 1.00 84.00 215 ARG A N 1
ATOM 1730 C CA . ARG A 1 215 ? -38.239 -22.901 33.906 1.00 84.00 215 ARG A CA 1
ATOM 1731 C C . ARG A 1 215 ? -39.601 -23.447 34.321 1.00 84.00 215 ARG A C 1
ATOM 1733 O O . ARG A 1 215 ? -40.202 -22.956 35.273 1.00 84.00 215 ARG A O 1
ATOM 1740 N N . PHE A 1 216 ? -40.077 -24.449 33.599 1.00 81.69 216 PHE A N 1
ATOM 1741 C CA . PHE A 1 216 ? -41.349 -25.133 33.808 1.00 81.69 216 PHE A CA 1
ATOM 1742 C C . PHE A 1 216 ? -41.126 -26.651 33.819 1.00 81.69 216 PHE A C 1
ATOM 1744 O O . PHE A 1 216 ? -40.095 -27.123 33.340 1.00 81.69 216 PHE A O 1
ATOM 1751 N N . LEU A 1 217 ? -42.112 -27.398 34.335 1.00 79.25 217 LEU A N 1
ATOM 1752 C CA . LEU A 1 217 ? -42.175 -28.869 34.280 1.00 79.25 217 LEU A CA 1
ATOM 1753 C C . LEU A 1 217 ? -40.890 -29.545 34.794 1.00 79.25 217 LEU A C 1
ATOM 1755 O O . LEU A 1 217 ? -40.202 -30.210 34.031 1.00 79.25 217 LEU A O 1
ATOM 1759 N N . ASP A 1 218 ? -40.512 -29.308 36.054 1.00 75.00 218 ASP A N 1
ATOM 1760 C CA . ASP A 1 218 ? -39.273 -29.844 36.650 1.00 75.00 218 ASP A CA 1
ATOM 1761 C C . ASP A 1 218 ? -38.007 -29.584 35.810 1.00 75.00 218 ASP A C 1
ATOM 1763 O O . ASP A 1 218 ? -37.041 -30.342 35.834 1.00 75.00 218 ASP A O 1
ATOM 1767 N N . SER A 1 219 ? -37.984 -28.444 35.108 1.00 72.56 219 SER A N 1
ATOM 1768 C CA . SER A 1 219 ? -36.922 -28.000 34.191 1.00 72.56 219 SER A CA 1
ATOM 1769 C C . SER A 1 219 ? -36.900 -28.659 32.808 1.00 72.56 219 SER A C 1
ATOM 1771 O O . SER A 1 219 ? -35.959 -28.399 32.060 1.00 72.56 219 SER A O 1
ATOM 1773 N N . LEU A 1 220 ? -37.924 -29.435 32.432 1.00 77.38 220 LEU A N 1
ATOM 1774 C CA . LEU A 1 220 ? -38.079 -29.979 31.073 1.00 77.38 220 LEU A CA 1
ATOM 1775 C C . LEU A 1 220 ? -38.372 -28.897 30.027 1.00 77.38 220 LEU A C 1
ATOM 1777 O O . LEU A 1 220 ? -38.098 -29.102 28.854 1.00 77.38 220 LEU A O 1
ATOM 1781 N N . LEU A 1 221 ? -38.925 -27.747 30.426 1.00 77.44 221 LEU A N 1
ATOM 1782 C CA . LEU A 1 221 ? -39.206 -26.642 29.509 1.00 77.44 221 LEU A CA 1
ATOM 1783 C C . LEU A 1 221 ? -38.586 -25.341 30.025 1.00 77.44 221 LEU A C 1
ATOM 1785 O O . LEU A 1 221 ? -38.828 -24.928 31.160 1.00 77.44 221 LEU A O 1
ATOM 1789 N N . LYS A 1 222 ? -37.822 -24.657 29.170 1.00 82.94 222 LYS A N 1
ATOM 1790 C CA . LYS A 1 222 ? -37.184 -23.370 29.470 1.00 82.94 222 LYS A CA 1
ATOM 1791 C C . LYS A 1 222 ? -37.587 -22.324 28.433 1.00 82.94 222 LYS A C 1
ATOM 1793 O O . LYS A 1 222 ? -37.420 -22.535 27.238 1.00 82.94 222 LYS A O 1
ATOM 1798 N N . ILE A 1 223 ? -38.088 -21.184 28.903 1.00 83.69 223 ILE A N 1
ATOM 1799 C CA . ILE A 1 223 ? -38.444 -20.030 28.068 1.00 83.69 223 ILE A CA 1
ATOM 1800 C C . ILE A 1 223 ? -37.493 -18.883 28.394 1.00 83.69 223 ILE A C 1
ATOM 1802 O O . ILE A 1 223 ? -37.328 -18.545 29.566 1.00 83.69 223 ILE A O 1
ATOM 1806 N N . ASN A 1 224 ? -36.898 -18.273 27.369 1.00 84.38 224 ASN A N 1
ATOM 1807 C CA . ASN A 1 224 ? -36.057 -17.084 27.478 1.00 84.38 224 ASN A CA 1
ATOM 1808 C C . ASN A 1 224 ? -36.603 -15.928 26.620 1.00 84.38 224 ASN A C 1
ATOM 1810 O O . ASN A 1 224 ? -37.158 -16.126 25.541 1.00 84.38 224 ASN A O 1
ATOM 1814 N N . ALA A 1 225 ? -36.447 -14.704 27.108 1.00 86.88 225 ALA A N 1
ATOM 1815 C CA . ALA A 1 225 ? -36.739 -13.485 26.365 1.00 86.88 225 ALA A CA 1
ATOM 1816 C C . ALA A 1 225 ? -35.691 -12.433 26.721 1.00 86.88 225 ALA A C 1
ATOM 1818 O O . ALA A 1 225 ? -35.508 -12.140 27.897 1.00 86.88 225 ALA A O 1
ATOM 1819 N N . THR A 1 226 ? -35.023 -11.852 25.726 1.00 82.56 226 THR A N 1
ATOM 1820 C CA . THR A 1 226 ? -33.969 -10.849 25.935 1.00 82.56 226 THR A CA 1
ATOM 1821 C C . THR A 1 226 ? -34.268 -9.614 25.102 1.00 82.56 226 THR A C 1
ATOM 1823 O O . THR A 1 226 ? -34.767 -9.718 23.987 1.00 82.56 226 THR A O 1
ATOM 1826 N N . LEU A 1 227 ? -33.968 -8.437 25.631 1.00 83.62 227 LEU A N 1
ATOM 1827 C CA . LEU A 1 227 ? -34.069 -7.158 24.943 1.00 83.62 227 LEU A CA 1
ATOM 1828 C C . LEU A 1 227 ? -32.763 -6.397 25.138 1.00 83.62 227 LEU A C 1
ATOM 1830 O O . LEU A 1 227 ? -32.190 -6.414 26.228 1.00 83.62 227 LEU A O 1
ATOM 1834 N N . ARG A 1 228 ? -32.299 -5.722 24.087 1.00 81.06 228 ARG A N 1
ATOM 1835 C CA . ARG A 1 228 ? -31.099 -4.887 24.121 1.00 81.06 228 ARG A CA 1
ATOM 1836 C C . ARG A 1 228 ? -31.366 -3.560 23.425 1.00 81.06 228 ARG A C 1
ATOM 1838 O O . ARG A 1 228 ? -32.010 -3.520 22.377 1.00 81.06 228 ARG A O 1
ATOM 1845 N N . VAL A 1 229 ? -30.868 -2.494 24.036 1.00 77.81 229 VAL A N 1
ATOM 1846 C CA . VAL A 1 229 ? -30.899 -1.133 23.510 1.00 77.81 229 VAL A CA 1
ATOM 1847 C C . VAL A 1 229 ? -29.467 -0.627 23.484 1.00 77.81 229 VAL A C 1
ATOM 1849 O O . VAL A 1 229 ? -28.825 -0.547 24.531 1.00 77.81 229 VAL A O 1
ATOM 1852 N N . ASP A 1 230 ? -28.978 -0.284 22.299 1.00 70.69 230 ASP A N 1
ATOM 1853 C CA . ASP A 1 230 ? -27.652 0.293 22.106 1.00 70.69 230 ASP A CA 1
ATOM 1854 C C . ASP A 1 230 ? -27.791 1.718 21.562 1.00 70.69 230 ASP A C 1
ATOM 1856 O O . ASP A 1 230 ? -28.548 1.975 20.622 1.00 70.69 230 ASP A O 1
ATOM 1860 N N . LYS A 1 231 ? -27.061 2.656 22.167 1.00 65.12 231 LYS A N 1
ATOM 1861 C CA . LYS A 1 231 ? -26.919 4.035 21.701 1.00 65.12 231 LYS A CA 1
ATOM 1862 C C . LYS A 1 231 ? -25.444 4.289 21.383 1.00 65.12 231 LYS A C 1
ATOM 1864 O O . LYS A 1 231 ? -24.589 4.157 22.257 1.00 65.12 231 LYS A O 1
ATOM 1869 N N . ASN A 1 232 ? -25.163 4.652 20.139 1.00 57.34 232 ASN A N 1
ATOM 1870 C CA . ASN A 1 232 ? -23.839 5.031 19.641 1.00 57.34 232 ASN A CA 1
ATOM 1871 C C . ASN A 1 232 ? -23.828 6.559 19.425 1.00 57.34 232 ASN A C 1
ATOM 1873 O O . ASN A 1 232 ? -24.860 7.117 19.063 1.00 57.34 232 ASN A O 1
ATOM 1877 N N . GLU A 1 233 ? -22.716 7.258 19.679 1.00 52.50 233 GLU A N 1
ATOM 1878 C CA . GLU A 1 233 ? -22.616 8.711 19.431 1.00 52.50 233 GLU A CA 1
ATOM 1879 C C . GLU A 1 233 ? -22.834 9.097 17.957 1.00 52.50 233 GLU A C 1
ATOM 1881 O O . GLU A 1 233 ? -23.348 10.179 17.686 1.00 52.50 233 GLU A O 1
ATOM 1886 N N . ASN A 1 234 ? -22.498 8.212 17.015 1.00 43.12 234 ASN A N 1
ATOM 1887 C CA . ASN A 1 234 ? -22.526 8.485 15.575 1.00 43.12 234 ASN A CA 1
ATOM 1888 C C . ASN A 1 234 ? -23.775 7.950 14.841 1.00 43.12 234 ASN A C 1
ATOM 1890 O O . ASN A 1 234 ? -23.898 8.169 13.637 1.00 43.12 234 ASN A O 1
ATOM 1894 N N . PHE A 1 235 ? -24.699 7.259 15.525 1.00 39.38 235 PHE A N 1
ATOM 1895 C CA . PHE A 1 235 ? -25.912 6.685 14.916 1.00 39.38 235 PHE A CA 1
ATOM 1896 C C . PHE A 1 235 ? -27.133 6.764 15.847 1.00 39.38 235 PHE A C 1
ATOM 1898 O O . PHE A 1 235 ? -27.007 6.664 17.068 1.00 39.38 235 PHE A O 1
ATOM 1905 N N . ASP A 1 236 ? -28.331 6.878 15.263 1.00 43.56 236 ASP A N 1
ATOM 1906 C CA . ASP A 1 236 ? -29.597 6.780 16.000 1.00 43.56 236 ASP A CA 1
ATOM 1907 C C . ASP A 1 236 ? -29.745 5.427 16.723 1.00 43.56 236 ASP A C 1
ATOM 1909 O O . ASP A 1 236 ? -29.180 4.410 16.319 1.00 43.56 236 ASP A O 1
ATOM 1913 N N . VAL A 1 237 ? -30.525 5.416 17.812 1.00 42.72 237 VAL A N 1
ATOM 1914 C CA . VAL A 1 237 ? -30.727 4.249 18.692 1.00 42.72 237 VAL A CA 1
ATOM 1915 C C . VAL A 1 237 ? -31.173 3.019 17.894 1.00 42.72 237 VAL A C 1
ATOM 1917 O O . VAL A 1 237 ? -32.244 3.014 17.284 1.00 42.72 237 VAL A O 1
ATOM 1920 N N . LEU A 1 238 ? -30.387 1.943 17.965 1.00 43.88 238 LEU A N 1
ATOM 1921 C CA . LEU A 1 238 ? -30.706 0.662 17.339 1.00 43.88 238 LEU A CA 1
ATOM 1922 C C . LEU A 1 238 ? -31.360 -0.268 18.368 1.00 43.88 238 LEU A C 1
ATOM 1924 O O . LEU A 1 238 ? -30.783 -0.603 19.404 1.00 43.88 238 LEU A O 1
ATOM 1928 N N . PHE A 1 239 ? -32.582 -0.712 18.067 1.00 41.00 239 PHE A N 1
ATOM 1929 C CA . PHE A 1 239 ? -33.270 -1.756 18.825 1.00 41.00 239 PHE A CA 1
ATOM 1930 C C . PHE A 1 239 ? -32.980 -3.120 18.202 1.00 41.00 239 PHE A C 1
ATOM 1932 O O . PHE A 1 239 ? -33.469 -3.423 17.113 1.00 41.00 239 PHE A O 1
ATOM 1939 N N . PHE A 1 240 ? -32.241 -3.975 18.909 1.00 38.38 240 PHE A N 1
ATOM 1940 C CA . PHE A 1 240 ? -32.048 -5.361 18.491 1.00 38.38 240 PHE A CA 1
ATOM 1941 C C . PHE A 1 240 ? -33.106 -6.249 19.160 1.00 38.38 240 PHE A C 1
ATOM 1943 O O . PHE A 1 240 ? -33.166 -6.343 20.388 1.00 38.38 240 PHE A O 1
ATOM 1950 N N . ARG A 1 241 ? -33.963 -6.903 18.364 1.00 34.25 241 ARG A N 1
ATOM 1951 C CA . ARG A 1 241 ? -34.916 -7.917 18.847 1.00 34.25 241 ARG A CA 1
ATOM 1952 C C . ARG A 1 241 ? -34.299 -9.306 18.653 1.00 34.25 241 ARG A C 1
ATOM 1954 O O . ARG A 1 241 ? -34.230 -9.750 17.508 1.00 34.25 241 ARG A O 1
ATOM 1961 N N . PRO A 1 242 ? -33.844 -10.011 19.702 1.00 42.25 242 PRO A N 1
ATOM 1962 C CA . PRO A 1 242 ? -33.379 -11.373 19.529 1.00 42.25 242 PRO A CA 1
ATOM 1963 C C . PRO A 1 242 ? -34.565 -12.340 19.413 1.00 42.25 242 PRO A C 1
ATOM 1965 O O . PRO A 1 242 ? -35.571 -12.255 20.116 1.00 42.25 242 PRO A O 1
ATOM 1968 N N . PHE A 1 243 ? -34.392 -13.244 18.461 1.00 43.91 243 PH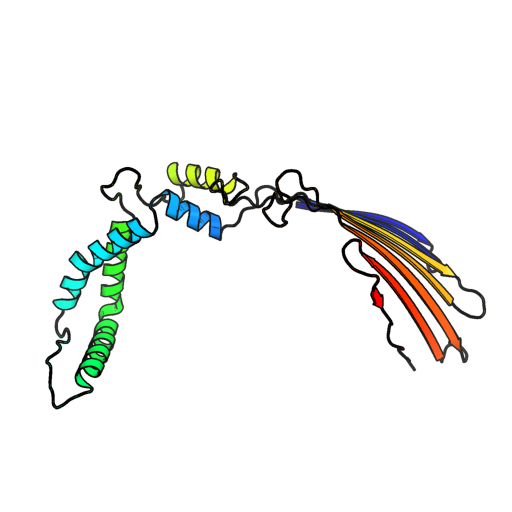E A N 1
ATOM 1969 C CA . PHE A 1 243 ? -35.214 -14.383 18.079 1.00 43.91 243 PHE A CA 1
ATOM 1970 C C . PHE A 1 243 ? -35.506 -15.317 19.275 1.00 43.91 243 PHE A C 1
ATOM 1972 O O . PHE A 1 243 ? -34.609 -15.597 20.071 1.00 43.91 243 PHE A O 1
ATOM 1979 N N . GLN A 1 244 ? -36.742 -15.821 19.395 1.00 36.28 244 GLN A N 1
ATOM 1980 C CA . GLN A 1 244 ? -37.091 -16.887 20.346 1.00 36.28 244 GLN A CA 1
ATOM 1981 C C . GLN A 1 244 ? -36.395 -18.189 19.931 1.00 36.28 244 GLN A C 1
ATOM 1983 O O . GLN A 1 244 ? -36.633 -18.685 18.832 1.00 36.28 244 GLN A O 1
ATOM 1988 N N . GLN A 1 245 ? -35.583 -18.777 20.812 1.00 37.78 245 GLN A N 1
ATOM 1989 C CA . GLN A 1 245 ? -35.088 -20.141 20.632 1.00 37.78 245 GLN A CA 1
ATOM 1990 C C . GLN A 1 245 ? -35.789 -21.054 21.642 1.00 37.78 245 GLN A C 1
ATOM 1992 O O . GLN A 1 245 ? -35.455 -21.071 22.824 1.00 37.78 245 GLN A O 1
ATOM 1997 N N . CYS A 1 246 ? -36.793 -21.792 21.162 1.00 29.91 246 CYS A N 1
ATOM 1998 C CA . CYS A 1 246 ? -37.354 -22.934 21.877 1.00 29.91 246 CYS A CA 1
ATOM 1999 C C . CYS A 1 246 ? -36.354 -24.089 21.775 1.00 29.91 246 CYS A C 1
ATOM 2001 O O . CYS A 1 246 ? -36.124 -24.600 20.679 1.00 29.91 246 CYS A O 1
ATOM 2003 N N . THR A 1 247 ? -35.782 -24.507 22.900 1.00 40.31 247 THR A N 1
ATOM 2004 C CA . THR A 1 247 ? -35.044 -25.772 22.989 1.00 40.31 247 THR A CA 1
ATOM 2005 C C . THR A 1 247 ? -35.902 -26.745 23.793 1.00 40.31 247 THR A C 1
ATOM 2007 O O . THR A 1 247 ? -36.290 -26.418 24.917 1.00 40.31 247 THR A O 1
ATOM 2010 N N . LEU A 1 248 ? -36.261 -27.868 23.158 1.00 34.78 248 LEU A N 1
ATOM 2011 C CA . LEU A 1 248 ? -36.987 -29.003 23.745 1.00 34.78 248 LEU A CA 1
ATOM 2012 C C . LEU A 1 248 ? -36.097 -29.805 24.698 1.00 34.78 248 LEU A C 1
ATOM 2014 O O . LEU A 1 248 ? -34.871 -29.852 24.443 1.00 34.78 248 LEU A O 1
#

Foldseek 3Di:
DKDKDKDKDDDPPFKIKMKMKIKDWCDLDFDPVLLVVLLQVQQPNPVQLVVQLCVQCVPPVVVVQCPDPPQQDQDDDPVCPCSVVVSVVSNVVSVVVVVVVNVVSSVVSNQRSQPDDPDPSHHHRDDPPDPVSVVSSCCQSVDQDVVSSHGHWGWTKMKMKIKMKGWDDDPFWIKIKMKMKMKIWTDGCPNPDPCHDVNTDIKMKIKIKMKIWGADDVRPWIWMAMWMWIDIPVDDIDTDGDDTDGDD

Secondary structure (DSSP, 8-state):
-EEEEEEEEEETTTEEEEEEEEEE--TT-B-HHHHHHHHHHHHS-HHHHHHHHHHHIIIIIHHHHHTSTT-------TT-TTHHHHHHHHHHHHHHHTHHHHHHHHHHHHHHHHS--SSTT------TTSHHHHHHHHHHHH---GGGT--B-----EEEEEEEEEEE--TT-EEEEEEEEEEEE---TTSSSS--TT----EEEEEEEEEEEEEEGGGTEEEEEEEEEEEETTEEEEEE-PPP----

pLDDT: mean 84.42, std 14.87, range [29.91, 97.69]